Protein AF-A0A0G4J1B0-F1 (afdb_monomer)

Foldseek 3Di:
DDDDDDDDDPDPVVVVVVVVVVVVVVVVVVVLQDFDWDDDDDPPPCPVLVVLVLCVVFNPHDDPVRQVVLLVLLVLQLLVQLLQLLVLLVDPVLLVVLVDDPPDPDPLLNVLSVCSNPDDSPPQLLVSLVSLLSVVPDVSSVSSVVVCVVDDHQQCNVVCSVVVVQSSDPPHGDDSVSSSSDDDPDDDDDDGDGHDDDPDPDDPVNCCVPPVVDPTPRDSPPDD

Radius of gyration: 26.77 Å; Cα contacts (8 Å, |Δi|>4): 164; chains: 1; bounding box: 69×41×80 Å

Nearest PDB structures (foldseek):
  6eg8-assembly2_L  TM=6.761E-01  e=9.610E-08  Homo sapiens
  8htg-assembly3_C  TM=7.981E-01  e=1.170E-06  Mus musculus
  6au6-assembly1_A  TM=8.033E-01  e=2.691E-06  Homo sapiens
  8htg-assembly1_A  TM=7.942E-01  e=2.835E-06  Mus musculus
  8htg-assembly4_D  TM=7.210E-01  e=2.302E-06  Mus musculus

Mean predicted aligned error: 13.38 Å

Structure (mmCIF, N/CA/C/O backbone):
data_AF-A0A0G4J1B0-F1
#
_entry.id   AF-A0A0G4J1B0-F1
#
loop_
_atom_site.group_PDB
_atom_site.id
_atom_site.type_symbol
_atom_site.label_atom_id
_atom_site.label_alt_id
_atom_site.label_comp_id
_atom_site.label_asym_id
_atom_site.label_entity_id
_atom_site.label_seq_id
_atom_site.pdbx_PDB_ins_code
_atom_site.Cartn_x
_atom_site.Cartn_y
_atom_site.Cartn_z
_atom_site.occupancy
_atom_site.B_iso_or_equiv
_atom_site.auth_seq_id
_atom_site.auth_comp_id
_atom_site.auth_asym_id
_atom_site.auth_atom_id
_atom_site.pdbx_PDB_model_num
ATOM 1 N N . MET A 1 1 ? 30.481 29.146 -56.598 1.00 44.12 1 MET A N 1
ATOM 2 C CA . MET A 1 1 ? 30.498 28.811 -55.159 1.00 44.12 1 MET A CA 1
ATOM 3 C C . MET A 1 1 ? 31.402 27.604 -54.990 1.00 44.12 1 MET A C 1
ATOM 5 O O . MET A 1 1 ? 31.066 26.547 -55.503 1.00 44.12 1 MET A O 1
ATOM 9 N N . ALA A 1 2 ? 32.585 27.788 -54.408 1.00 44.19 2 ALA A N 1
ATOM 10 C CA . ALA A 1 2 ? 33.552 26.713 -54.209 1.00 44.19 2 ALA A CA 1
ATOM 11 C C . ALA A 1 2 ? 33.245 25.992 -52.887 1.00 44.19 2 ALA A C 1
ATOM 13 O O . ALA A 1 2 ? 33.243 26.625 -51.834 1.00 44.19 2 ALA A O 1
ATOM 14 N N . CYS A 1 3 ? 32.963 24.689 -52.942 1.00 48.50 3 CYS A N 1
ATOM 15 C CA . CYS A 1 3 ? 32.945 23.834 -51.758 1.00 48.50 3 CYS A CA 1
ATOM 16 C C . CYS A 1 3 ? 34.386 23.663 -51.261 1.00 48.50 3 CYS A C 1
ATOM 18 O O . CYS A 1 3 ? 35.236 23.163 -51.996 1.00 48.50 3 CYS A O 1
ATOM 20 N N . CYS A 1 4 ? 34.662 24.092 -50.029 1.00 45.75 4 CYS A N 1
ATOM 21 C CA . CYS A 1 4 ? 35.951 23.884 -49.376 1.00 45.75 4 CYS A CA 1
ATOM 22 C C . CYS A 1 4 ? 36.264 22.375 -49.290 1.00 45.75 4 CYS A C 1
ATOM 24 O O . CYS A 1 4 ? 35.440 21.633 -48.749 1.00 45.75 4 CYS A O 1
ATOM 26 N N . PRO A 1 5 ? 37.425 21.897 -49.777 1.00 57.78 5 PRO A N 1
ATOM 27 C CA . PRO A 1 5 ? 37.831 20.513 -49.576 1.00 57.78 5 PRO A CA 1
ATOM 28 C C . PRO A 1 5 ? 38.163 20.311 -48.092 1.00 57.78 5 PRO A C 1
ATOM 30 O O . PRO A 1 5 ? 39.084 20.929 -47.558 1.00 57.78 5 PRO A O 1
ATOM 33 N N . GLY A 1 6 ? 37.371 19.484 -47.408 1.00 55.34 6 GLY A N 1
ATOM 34 C CA . GLY A 1 6 ? 37.621 19.112 -46.018 1.00 55.34 6 GLY A CA 1
ATOM 35 C C . GLY A 1 6 ? 38.982 18.429 -45.872 1.00 55.34 6 GLY A C 1
ATOM 36 O O . GLY A 1 6 ? 39.344 17.578 -46.684 1.00 55.34 6 GLY A O 1
ATOM 37 N N . ARG A 1 7 ? 39.741 18.815 -44.840 1.00 67.06 7 ARG A N 1
ATOM 38 C CA . ARG A 1 7 ? 40.998 18.163 -44.451 1.00 67.06 7 ARG A CA 1
ATOM 39 C C . ARG A 1 7 ? 40.714 16.678 -44.187 1.00 67.06 7 ARG A C 1
ATOM 41 O O . ARG A 1 7 ? 39.835 16.361 -43.389 1.00 67.06 7 ARG A O 1
ATOM 48 N N . LEU A 1 8 ? 41.428 15.783 -44.873 1.00 60.25 8 LEU A N 1
ATOM 49 C CA . LEU A 1 8 ? 41.370 14.348 -44.586 1.00 60.25 8 LEU A CA 1
ATOM 50 C C . LEU A 1 8 ? 41.936 14.114 -43.171 1.00 60.25 8 LEU A C 1
ATOM 52 O O . LEU A 1 8 ? 42.968 14.717 -42.866 1.00 60.25 8 LEU A O 1
ATOM 56 N N . PRO A 1 9 ? 41.285 13.297 -42.321 1.00 58.97 9 PRO A N 1
ATOM 57 C CA . PRO A 1 9 ? 41.759 13.043 -40.963 1.00 58.97 9 PRO A CA 1
ATOM 58 C C . PRO A 1 9 ? 43.179 12.473 -41.021 1.00 58.97 9 PRO A C 1
ATOM 60 O O . PRO A 1 9 ? 43.410 11.480 -41.713 1.00 58.97 9 PRO A O 1
ATOM 63 N N . GLN A 1 10 ? 44.132 13.138 -40.368 1.00 64.19 10 GLN A N 1
ATOM 64 C CA . GLN A 1 10 ? 45.552 12.755 -40.407 1.00 64.19 10 GLN A CA 1
ATOM 65 C C . GLN A 1 10 ? 45.911 11.781 -39.278 1.00 64.19 10 GLN A C 1
ATOM 67 O O . GLN A 1 10 ? 46.867 11.022 -39.419 1.00 64.19 10 GLN A O 1
ATOM 72 N N . ASP A 1 11 ? 45.101 11.745 -38.217 1.00 71.88 11 ASP A N 1
ATOM 73 C CA . ASP A 1 11 ? 45.359 10.952 -37.021 1.00 71.88 11 ASP A CA 1
ATOM 74 C C . ASP A 1 11 ? 44.384 9.768 -36.914 1.00 71.88 11 ASP A C 1
ATOM 76 O O . ASP A 1 11 ? 43.165 9.919 -37.038 1.00 71.88 11 ASP A O 1
ATOM 80 N N . GLU A 1 12 ? 44.898 8.569 -36.613 1.00 71.00 12 GLU A N 1
ATOM 81 C CA . GLU A 1 12 ? 44.078 7.357 -36.412 1.00 71.00 12 G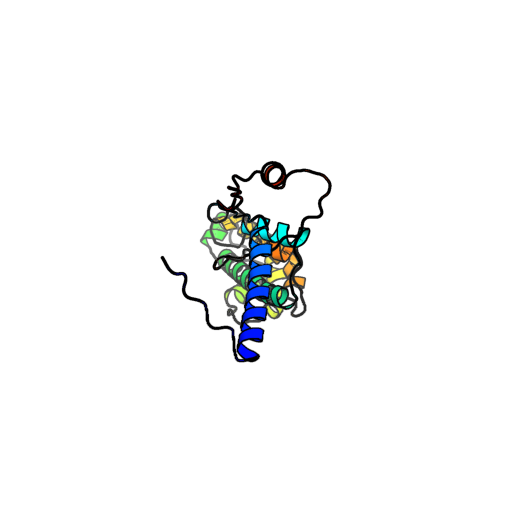LU A CA 1
ATOM 82 C C . GLU A 1 12 ? 42.996 7.547 -35.333 1.00 71.00 12 GLU A C 1
ATOM 84 O O . GLU A 1 12 ? 41.921 6.946 -35.399 1.00 71.00 12 GLU A O 1
ATOM 89 N N . GLN A 1 13 ? 43.245 8.431 -34.364 1.00 73.25 13 GLN A N 1
ATOM 90 C CA . GLN A 1 13 ? 42.294 8.788 -33.313 1.00 73.25 13 GLN A CA 1
ATOM 91 C C . GLN A 1 13 ? 41.069 9.539 -33.861 1.00 73.25 13 GLN A C 1
ATOM 93 O O . GLN A 1 13 ? 39.950 9.275 -33.417 1.00 73.25 13 GLN A O 1
ATOM 98 N N . GLU A 1 14 ? 41.242 10.412 -34.859 1.00 70.19 14 GLU A N 1
ATOM 99 C CA . GLU A 1 14 ? 40.138 11.128 -35.513 1.00 70.19 14 GLU A CA 1
ATOM 100 C C . GLU A 1 14 ? 39.288 10.177 -36.361 1.00 70.19 14 GLU A C 1
ATOM 102 O O . GLU A 1 14 ? 38.056 10.251 -36.351 1.00 70.19 14 GLU A O 1
ATOM 107 N N . VAL A 1 15 ? 39.933 9.226 -37.044 1.00 78.31 15 VAL A N 1
ATOM 108 C CA . VAL A 1 15 ? 39.244 8.175 -37.807 1.00 78.31 15 VAL A CA 1
ATOM 109 C C . VAL A 1 15 ? 38.444 7.268 -36.868 1.00 78.31 15 VAL A C 1
ATOM 111 O O . VAL A 1 15 ? 37.277 6.963 -37.140 1.00 78.31 15 VAL A O 1
ATOM 114 N N . HIS A 1 16 ? 39.027 6.874 -35.733 1.00 79.00 16 HIS A N 1
ATOM 115 C CA . HIS A 1 16 ? 38.351 6.048 -34.735 1.00 79.00 16 HIS A CA 1
ATOM 116 C C . HIS A 1 16 ? 37.170 6.787 -34.079 1.00 79.00 16 HIS A C 1
ATOM 118 O O . HIS A 1 16 ? 36.088 6.209 -33.941 1.00 79.00 16 HIS A O 1
ATOM 124 N N . ALA A 1 17 ? 37.333 8.072 -33.745 1.00 82.25 17 ALA A N 1
ATOM 125 C CA . ALA A 1 17 ? 36.264 8.922 -33.219 1.00 82.25 17 ALA A CA 1
ATOM 126 C C . ALA A 1 17 ? 35.134 9.138 -34.242 1.00 82.25 17 ALA A C 1
ATOM 128 O O . ALA A 1 17 ? 33.959 8.996 -33.914 1.00 82.25 17 ALA A O 1
ATOM 129 N N . SER A 1 18 ? 35.461 9.406 -35.507 1.00 81.75 18 SER A N 1
ATOM 130 C CA . SER A 1 18 ? 34.460 9.557 -36.571 1.00 81.75 18 SER A CA 1
ATOM 131 C C . SER A 1 18 ? 33.683 8.258 -36.813 1.00 81.75 18 SER A C 1
ATOM 133 O O . SER A 1 18 ? 32.461 8.263 -36.975 1.00 81.75 18 SER A O 1
ATOM 135 N N . THR A 1 19 ? 34.368 7.113 -36.770 1.00 83.88 19 THR A N 1
ATOM 136 C CA . THR A 1 19 ? 33.741 5.798 -36.952 1.00 83.88 19 THR A CA 1
ATOM 137 C C . THR A 1 19 ? 32.812 5.446 -35.791 1.00 83.88 19 THR A C 1
ATOM 139 O O . THR A 1 19 ? 31.715 4.930 -36.020 1.00 83.88 19 THR A O 1
ATOM 142 N N . SER A 1 20 ? 33.205 5.733 -34.547 1.00 82.38 20 SER A N 1
ATOM 143 C CA . SER A 1 20 ? 32.356 5.493 -33.375 1.00 82.38 20 SER A CA 1
ATOM 144 C C . SER A 1 20 ? 31.135 6.418 -33.355 1.00 82.38 20 SER A C 1
ATOM 146 O O . SER A 1 20 ? 30.024 5.937 -33.127 1.00 82.38 20 SER A O 1
ATOM 148 N N . ILE A 1 21 ? 31.297 7.697 -33.713 1.00 83.56 21 ILE A N 1
ATOM 149 C CA . ILE A 1 21 ? 30.185 8.647 -33.879 1.00 83.56 21 ILE A CA 1
ATOM 150 C C . ILE A 1 21 ? 29.223 8.168 -34.972 1.00 83.56 21 ILE A C 1
ATOM 152 O O . ILE A 1 21 ? 28.015 8.108 -34.744 1.00 83.56 21 ILE A O 1
ATOM 156 N N . ASN A 1 22 ? 29.732 7.753 -36.135 1.00 84.25 22 ASN A N 1
ATOM 157 C CA . ASN A 1 22 ? 28.891 7.240 -37.219 1.00 84.25 22 ASN A CA 1
ATOM 158 C C . ASN A 1 22 ? 28.116 5.981 -36.811 1.00 84.25 22 ASN A C 1
ATOM 160 O O . ASN A 1 22 ? 26.940 5.853 -37.150 1.00 84.25 22 ASN A O 1
ATOM 164 N N . ARG A 1 23 ? 28.725 5.072 -36.037 1.00 83.31 23 ARG A N 1
ATOM 165 C CA . ARG A 1 23 ? 28.015 3.904 -35.485 1.00 83.31 23 ARG A CA 1
ATOM 166 C C . ARG A 1 23 ? 26.868 4.320 -34.562 1.00 83.31 23 ARG A C 1
ATOM 168 O O . ARG A 1 23 ? 25.766 3.789 -34.703 1.00 83.31 23 ARG A O 1
ATOM 175 N N . ILE A 1 24 ? 27.098 5.288 -33.671 1.00 83.94 24 ILE A N 1
ATOM 176 C CA . ILE A 1 24 ? 26.056 5.832 -32.787 1.00 83.94 24 ILE A CA 1
ATOM 177 C C . ILE A 1 24 ? 24.931 6.458 -33.621 1.00 83.94 24 ILE A C 1
ATOM 179 O O . ILE A 1 24 ? 23.774 6.090 -33.439 1.00 83.94 24 ILE A O 1
ATOM 183 N N . LEU A 1 25 ? 25.245 7.310 -34.601 1.00 81.56 25 LEU A N 1
ATOM 184 C CA . LEU A 1 25 ? 24.247 7.950 -35.469 1.00 81.56 25 LEU A CA 1
ATOM 185 C C . LEU A 1 25 ? 23.397 6.944 -36.255 1.00 81.56 25 LEU A C 1
ATOM 187 O O . LEU A 1 25 ? 22.189 7.134 -36.394 1.00 81.56 25 LEU A O 1
ATOM 191 N N . VAL A 1 26 ? 24.000 5.862 -36.756 1.00 79.38 26 VAL A N 1
ATOM 192 C CA . VAL A 1 26 ? 23.261 4.783 -37.430 1.00 79.38 26 VAL A CA 1
ATOM 193 C C . VAL A 1 26 ? 22.301 4.100 -36.453 1.00 79.38 26 VAL A C 1
ATOM 195 O O . VAL A 1 26 ? 21.138 3.883 -36.795 1.00 79.38 26 VAL A O 1
ATOM 198 N N . SER A 1 27 ? 22.749 3.815 -35.226 1.00 74.62 27 SER A N 1
ATOM 199 C CA . SER A 1 27 ? 21.887 3.242 -34.186 1.00 74.62 27 SER A CA 1
ATOM 200 C C . SER A 1 27 ? 20.756 4.186 -33.753 1.00 74.62 27 SER A C 1
ATOM 202 O O . SER A 1 27 ? 19.627 3.738 -33.571 1.00 74.62 27 SER A O 1
ATOM 204 N N . GLU A 1 28 ? 21.014 5.492 -33.663 1.00 75.25 28 GLU A N 1
ATOM 205 C CA . GLU A 1 28 ? 20.014 6.514 -33.329 1.00 75.25 28 GLU A CA 1
ATOM 206 C C . GLU A 1 28 ? 18.975 6.661 -34.448 1.00 75.25 28 GLU A C 1
ATOM 208 O O . GLU A 1 28 ? 17.771 6.671 -34.190 1.00 75.25 28 GLU A O 1
ATOM 213 N N . ARG A 1 29 ? 19.408 6.652 -35.717 1.00 71.38 29 ARG A N 1
ATOM 214 C CA . ARG A 1 29 ? 18.495 6.610 -36.872 1.00 71.38 29 ARG A CA 1
ATOM 215 C C . ARG A 1 29 ? 17.626 5.356 -36.875 1.00 71.38 29 ARG A C 1
ATOM 217 O O . ARG A 1 29 ? 16.461 5.427 -37.255 1.00 71.38 29 ARG A O 1
ATOM 224 N N . ALA A 1 30 ? 18.158 4.210 -36.451 1.00 66.56 30 ALA A N 1
ATOM 225 C CA . ALA A 1 30 ? 17.364 2.993 -36.308 1.00 66.56 30 ALA A CA 1
ATOM 226 C C . ALA A 1 30 ? 16.309 3.121 -35.190 1.00 66.56 30 ALA A C 1
ATOM 228 O O . ALA A 1 30 ? 15.178 2.677 -35.384 1.00 66.56 30 ALA A O 1
ATOM 229 N N . LYS A 1 31 ? 16.633 3.784 -34.068 1.00 65.25 31 LYS A N 1
ATOM 230 C CA . LYS A 1 31 ? 15.670 4.093 -32.993 1.00 65.25 31 LYS A CA 1
ATOM 231 C C . LYS A 1 31 ? 14.575 5.064 -33.445 1.00 65.25 31 LYS A C 1
ATOM 233 O O . LYS A 1 31 ? 13.426 4.873 -33.065 1.00 65.25 31 LYS A O 1
ATOM 238 N N . ALA A 1 32 ? 14.893 6.044 -34.296 1.00 61.84 32 ALA A N 1
ATOM 239 C CA . ALA A 1 32 ? 13.912 6.994 -34.839 1.00 61.84 32 ALA A CA 1
ATOM 240 C C . ALA A 1 32 ? 12.802 6.319 -35.672 1.00 61.84 32 ALA A C 1
ATOM 242 O O . ALA A 1 32 ? 11.695 6.841 -35.779 1.00 61.84 32 ALA A O 1
ATOM 243 N N . ARG A 1 33 ? 13.065 5.125 -36.223 1.00 67.38 33 ARG A N 1
ATOM 244 C CA . ARG A 1 33 ? 12.075 4.335 -36.978 1.00 67.38 33 ARG A CA 1
ATOM 245 C C . ARG A 1 33 ? 11.099 3.570 -36.079 1.00 67.38 33 ARG A C 1
ATOM 247 O O . ARG A 1 33 ? 10.151 2.976 -36.593 1.00 67.38 33 ARG A O 1
ATOM 254 N N . ILE A 1 34 ? 11.328 3.545 -34.764 1.00 70.62 34 ILE A N 1
ATOM 255 C CA . ILE A 1 34 ? 10.454 2.870 -33.804 1.00 70.62 34 ILE A CA 1
ATOM 256 C C . ILE A 1 34 ? 9.241 3.773 -33.531 1.00 70.62 34 ILE A C 1
ATOM 258 O O . ILE A 1 34 ? 9.419 4.926 -33.137 1.00 70.62 34 ILE A O 1
ATOM 262 N N . PRO A 1 35 ? 8.000 3.280 -33.703 1.00 77.62 35 PRO A N 1
ATOM 263 C CA . PRO A 1 35 ? 6.811 4.063 -33.394 1.00 77.62 35 PRO A CA 1
ATOM 264 C C . PRO A 1 35 ?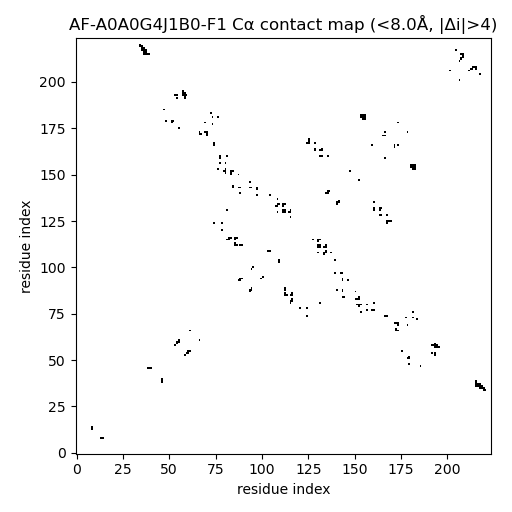 6.776 4.485 -31.920 1.00 77.62 35 PRO A C 1
ATOM 266 O O . PRO A 1 35 ? 6.812 3.640 -31.025 1.00 77.62 35 PRO A O 1
ATOM 269 N N . GLN A 1 36 ? 6.666 5.790 -31.668 1.00 76.00 36 GLN A N 1
ATOM 270 C CA . GLN A 1 36 ? 6.530 6.342 -30.321 1.00 76.00 36 GLN A CA 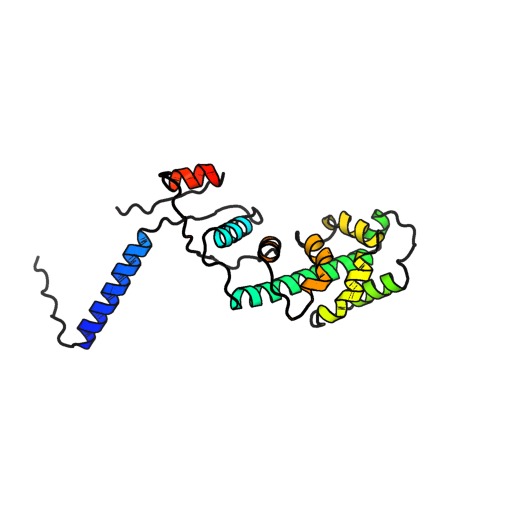1
ATOM 271 C C . GLN A 1 36 ? 5.050 6.484 -29.946 1.00 76.00 36 GLN A C 1
ATOM 273 O O . GLN A 1 36 ? 4.224 6.935 -30.742 1.00 76.00 36 GLN A O 1
ATOM 278 N N . CYS A 1 37 ? 4.705 6.074 -28.725 1.00 76.56 37 CYS A N 1
ATOM 279 C CA . CYS A 1 37 ? 3.360 6.192 -28.168 1.00 76.56 37 CYS A CA 1
ATOM 280 C C . CYS A 1 37 ? 3.405 7.085 -26.931 1.00 76.56 37 CYS A C 1
ATOM 282 O O . CYS A 1 37 ? 4.148 6.791 -25.996 1.00 76.56 37 CYS A O 1
ATOM 284 N N . LEU A 1 38 ? 2.581 8.132 -26.904 1.00 80.19 38 LEU A N 1
ATOM 285 C CA . LEU A 1 38 ? 2.412 8.983 -25.732 1.00 80.19 38 LEU A CA 1
ATOM 286 C C . LEU A 1 38 ? 1.015 8.766 -25.149 1.00 80.19 38 LEU A C 1
ATOM 288 O O . L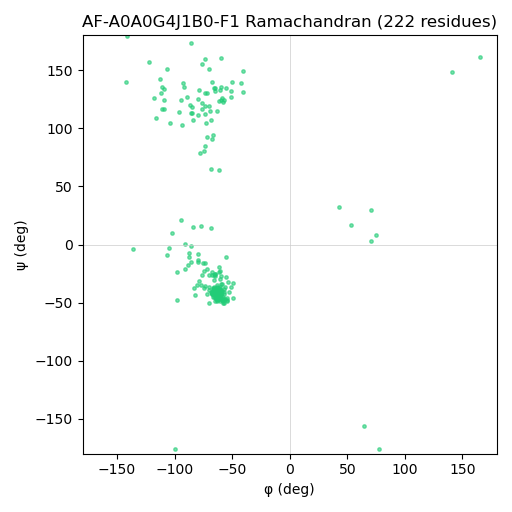EU A 1 38 ? 0.008 9.062 -25.793 1.00 80.19 38 LEU A O 1
ATOM 292 N N . LEU A 1 39 ? 0.946 8.260 -23.918 1.00 76.69 39 LEU A N 1
ATOM 293 C CA . LEU A 1 39 ? -0.313 8.186 -23.178 1.00 76.69 39 LEU A CA 1
ATOM 294 C C . LEU A 1 39 ? -0.560 9.519 -22.467 1.00 76.69 39 LEU A C 1
ATOM 296 O O . LEU A 1 39 ? 0.138 9.870 -21.515 1.00 76.69 39 LEU A O 1
ATOM 300 N N . LEU A 1 40 ? -1.596 10.229 -22.910 1.00 81.00 40 LEU A N 1
ATOM 301 C CA . LEU A 1 40 ? -2.079 11.470 -22.307 1.00 81.00 40 LEU A CA 1
ATOM 302 C C . LEU A 1 40 ? -3.392 11.235 -21.559 1.00 81.00 40 LEU A C 1
ATOM 304 O O . LEU A 1 40 ? -4.165 10.337 -21.883 1.00 81.00 40 LEU A O 1
ATOM 308 N N . GLY A 1 41 ? -3.636 12.032 -20.521 1.00 76.56 41 GLY A N 1
ATOM 309 C CA . GLY A 1 41 ? -4.847 11.939 -19.708 1.00 76.56 41 GLY A CA 1
ATOM 310 C C . GLY A 1 41 ? -4.716 12.700 -18.396 1.00 76.56 41 GLY A C 1
ATOM 311 O O . GLY A 1 41 ? -3.603 12.971 -17.940 1.00 76.56 41 GLY A O 1
ATOM 312 N N . THR A 1 42 ? -5.845 12.998 -17.762 1.00 75.38 42 THR A N 1
ATOM 313 C CA . THR A 1 42 ? -5.930 13.703 -16.474 1.00 75.38 42 THR A CA 1
ATOM 314 C C . THR A 1 42 ? -5.210 12.954 -15.346 1.00 75.38 42 THR A C 1
ATOM 316 O O . THR A 1 42 ? -4.911 11.760 -15.461 1.00 75.38 42 THR A O 1
ATOM 319 N N . GLY A 1 43 ? -4.873 13.643 -14.251 1.00 67.44 43 GLY A N 1
ATOM 320 C CA . GLY A 1 43 ? -4.356 12.978 -13.049 1.00 67.44 43 GLY A CA 1
ATOM 321 C C . GLY A 1 43 ? -5.275 11.820 -12.643 1.00 67.44 43 GLY A C 1
ATOM 322 O O . GLY A 1 43 ? -6.485 11.936 -12.781 1.00 67.44 43 GLY A O 1
ATOM 323 N N . GLU A 1 44 ? -4.701 10.689 -12.223 1.00 68.25 44 GLU A N 1
ATOM 324 C CA . GLU A 1 44 ? -5.448 9.498 -11.757 1.00 68.25 44 GLU A CA 1
ATOM 325 C C . GLU A 1 44 ? -6.219 8.703 -12.826 1.00 68.25 44 GLU A C 1
ATOM 327 O O . GLU A 1 44 ? -6.785 7.662 -12.519 1.00 68.25 44 GLU A O 1
ATOM 332 N N . SER A 1 45 ? -6.133 9.066 -14.110 1.00 76.62 45 SER A N 1
ATOM 333 C CA . SER A 1 45 ? -6.814 8.353 -15.209 1.00 76.62 45 SER A CA 1
ATOM 334 C C . SER A 1 45 ? -6.292 6.929 -15.520 1.00 76.62 45 SER A C 1
ATOM 336 O O . SER A 1 45 ? -6.522 6.416 -16.612 1.00 76.62 45 SER A O 1
ATOM 338 N N . GLY A 1 46 ? -5.491 6.314 -14.644 1.00 74.88 46 GLY A N 1
ATOM 339 C CA . GLY A 1 46 ? -4.974 4.950 -14.827 1.00 74.88 46 GLY A CA 1
ATOM 340 C C . GLY A 1 46 ? -3.836 4.774 -15.847 1.00 74.88 46 GLY A C 1
ATOM 341 O O . GLY A 1 46 ? -3.435 3.645 -16.115 1.00 74.88 46 GLY A O 1
ATOM 342 N N . LYS A 1 47 ? -3.253 5.850 -16.400 1.00 82.38 47 LYS A N 1
ATOM 343 C CA . LYS A 1 47 ? -2.144 5.759 -17.385 1.00 82.38 47 LYS A CA 1
ATOM 344 C C . LYS A 1 47 ? -0.968 4.930 -16.886 1.00 82.38 47 LYS A C 1
ATOM 346 O O . LYS A 1 47 ? -0.483 4.057 -17.598 1.00 82.38 47 LYS A O 1
ATOM 351 N N . SER A 1 48 ? -0.528 5.186 -15.655 1.00 77.75 48 SER A N 1
ATOM 352 C CA . SER A 1 48 ? 0.579 4.451 -15.044 1.00 77.75 48 SER A CA 1
ATOM 353 C C . SER A 1 48 ? 0.230 2.972 -14.886 1.00 77.75 48 SER A C 1
ATOM 355 O O . SER A 1 48 ? 1.088 2.124 -15.096 1.00 77.75 48 SER A O 1
ATOM 357 N N . THR A 1 49 ? -1.033 2.649 -14.598 1.00 78.88 49 THR A N 1
ATOM 358 C CA . THR A 1 49 ? -1.526 1.267 -14.546 1.00 78.88 49 THR A CA 1
ATOM 359 C C . THR A 1 49 ? -1.424 0.595 -15.911 1.00 78.88 49 THR A C 1
ATOM 361 O O . THR A 1 49 ? -0.858 -0.490 -16.005 1.00 78.88 49 THR A O 1
ATOM 364 N N . ILE A 1 50 ? -1.868 1.256 -16.983 1.00 80.88 50 ILE A N 1
ATOM 365 C CA . ILE A 1 50 ? -1.759 0.726 -18.353 1.00 80.88 50 ILE A CA 1
ATOM 366 C C . ILE A 1 50 ? -0.293 0.532 -18.756 1.00 80.88 50 ILE A C 1
ATOM 368 O O . ILE A 1 50 ? 0.059 -0.509 -19.307 1.00 80.88 50 ILE A O 1
ATOM 372 N N . PHE A 1 51 ? 0.582 1.488 -18.438 1.00 77.94 51 PHE A N 1
ATOM 373 C CA . PHE A 1 51 ? 2.018 1.361 -18.693 1.00 77.94 51 PHE A CA 1
ATOM 374 C C . PHE A 1 51 ? 2.640 0.174 -17.957 1.00 77.94 51 PHE A C 1
ATOM 376 O O . PHE A 1 51 ? 3.390 -0.592 -18.559 1.00 77.94 51 PHE A O 1
ATOM 383 N N . LYS A 1 52 ? 2.316 -0.010 -16.671 1.00 77.25 52 LYS A N 1
ATOM 384 C CA . LYS A 1 52 ? 2.782 -1.165 -15.890 1.00 77.25 52 LYS A CA 1
ATOM 385 C C . LYS A 1 52 ? 2.311 -2.475 -16.528 1.00 77.25 52 LYS A C 1
ATOM 387 O O . LYS A 1 52 ? 3.129 -3.365 -16.730 1.00 77.25 52 LYS A O 1
ATOM 392 N N . GLN A 1 53 ? 1.038 -2.563 -16.924 1.00 78.31 53 GLN A N 1
ATOM 393 C CA . GLN A 1 53 ? 0.475 -3.725 -17.630 1.00 78.31 53 GLN A CA 1
ATOM 394 C C . GLN A 1 53 ? 1.215 -4.029 -18.936 1.00 78.31 53 GLN A C 1
ATOM 396 O O . GLN A 1 53 ? 1.683 -5.147 -19.142 1.00 78.31 53 GLN A O 1
ATOM 401 N N . MET A 1 54 ? 1.405 -3.017 -19.784 1.00 76.69 54 MET A N 1
ATOM 402 C CA . MET A 1 54 ? 2.156 -3.139 -21.037 1.00 76.69 54 MET A CA 1
ATOM 403 C C . MET A 1 54 ? 3.584 -3.633 -20.810 1.00 76.69 54 MET A C 1
ATOM 405 O O . MET A 1 54 ? 4.052 -4.515 -21.527 1.00 76.69 54 MET A O 1
ATOM 409 N N . ARG A 1 55 ? 4.263 -3.108 -19.785 1.00 76.38 55 ARG A N 1
ATOM 410 C CA . ARG A 1 55 ? 5.616 -3.531 -19.422 1.00 76.38 55 ARG A CA 1
ATOM 411 C C . ARG A 1 55 ? 5.689 -5.009 -19.062 1.00 76.38 55 ARG A C 1
ATOM 413 O O . ARG A 1 55 ? 6.668 -5.666 -19.399 1.00 76.38 55 ARG A O 1
ATOM 420 N N . MET A 1 56 ? 4.682 -5.523 -18.368 1.00 76.88 56 MET A N 1
ATOM 421 C CA . MET A 1 56 ? 4.664 -6.921 -17.939 1.00 76.88 56 MET A CA 1
ATOM 422 C C . MET A 1 56 ? 4.313 -7.866 -19.085 1.00 76.88 56 MET A C 1
ATOM 424 O O . MET A 1 56 ? 4.865 -8.957 -19.151 1.00 76.88 56 MET A O 1
ATOM 428 N N . LEU A 1 57 ? 3.443 -7.443 -20.005 1.00 76.69 57 LEU A N 1
ATOM 429 C CA . LEU A 1 57 ? 3.040 -8.262 -21.151 1.00 76.69 57 LEU A CA 1
ATOM 430 C C . LEU A 1 57 ? 4.059 -8.241 -22.302 1.00 76.69 57 LEU A C 1
ATOM 432 O O . LEU A 1 57 ? 4.215 -9.238 -23.005 1.00 76.69 57 LEU A O 1
ATOM 436 N N . HIS A 1 58 ? 4.726 -7.105 -22.522 1.00 73.38 58 HIS A N 1
ATOM 437 C CA . HIS A 1 58 ? 5.509 -6.849 -23.738 1.00 73.38 58 HIS A CA 1
ATOM 438 C C . HIS A 1 58 ? 6.883 -6.211 -23.485 1.00 73.38 58 HIS A C 1
ATOM 440 O O . HIS A 1 58 ? 7.646 -6.004 -24.427 1.00 73.38 58 HIS A O 1
ATOM 446 N N . GLY A 1 59 ? 7.216 -5.870 -22.241 1.00 71.62 59 GLY A N 1
ATOM 447 C CA . GLY A 1 59 ? 8.511 -5.300 -21.867 1.00 71.62 59 GLY A CA 1
ATOM 448 C C . GLY A 1 59 ? 9.468 -6.333 -21.267 1.00 71.62 59 GLY A C 1
ATOM 449 O O . GLY A 1 59 ? 9.164 -7.517 -21.160 1.00 71.62 59 GLY A O 1
ATOM 450 N N . ALA A 1 60 ? 10.636 -5.867 -20.822 1.00 71.31 60 ALA A N 1
ATOM 451 C CA . ALA A 1 60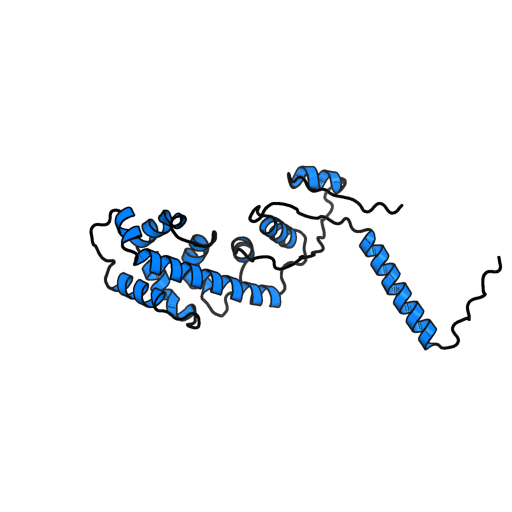 ? 11.665 -6.696 -20.182 1.00 71.31 60 ALA A CA 1
ATOM 452 C C . ALA A 1 60 ? 11.358 -7.062 -18.708 1.00 71.31 60 ALA A C 1
ATOM 454 O O . ALA A 1 60 ? 12.260 -7.453 -17.972 1.00 71.31 60 ALA A O 1
ATOM 455 N N . GLY A 1 61 ? 10.110 -6.898 -18.246 1.00 75.88 61 GLY A N 1
ATOM 456 C CA . GLY A 1 61 ? 9.755 -7.055 -16.833 1.00 75.88 61 GLY A CA 1
ATOM 457 C C . GLY A 1 61 ? 10.423 -6.013 -15.921 1.00 75.88 61 GLY A C 1
ATOM 458 O O . GLY A 1 61 ? 10.765 -4.906 -16.358 1.00 75.88 61 GLY A O 1
ATOM 459 N N . TYR A 1 62 ? 10.573 -6.348 -14.639 1.00 80.81 62 TYR A N 1
ATOM 460 C CA . TYR A 1 62 ? 11.228 -5.513 -13.624 1.00 80.81 62 TYR A CA 1
ATOM 461 C C . TYR A 1 62 ? 12.548 -6.148 -13.191 1.00 80.81 62 TYR A C 1
ATOM 463 O O . TYR A 1 62 ? 12.600 -7.352 -12.952 1.00 80.81 62 TYR A O 1
ATOM 471 N N . SER A 1 63 ? 13.604 -5.338 -13.085 1.00 86.06 63 SER A N 1
ATOM 472 C CA . SER A 1 63 ? 14.873 -5.800 -12.523 1.00 86.06 63 SER A CA 1
ATOM 473 C C . SER A 1 63 ? 14.775 -5.968 -11.005 1.00 86.06 63 SER A C 1
ATOM 475 O O . SER A 1 63 ? 13.934 -5.348 -10.353 1.00 86.06 63 SER A O 1
ATOM 477 N N . GLU A 1 64 ? 15.676 -6.755 -10.422 1.00 86.19 64 GLU A N 1
ATOM 478 C CA . GLU A 1 64 ? 15.744 -6.963 -8.970 1.00 86.19 64 GLU A CA 1
ATOM 479 C C . GLU A 1 64 ? 15.915 -5.645 -8.192 1.00 86.19 64 GLU A C 1
ATOM 481 O O . GLU A 1 64 ? 15.262 -5.426 -7.171 1.00 86.19 64 GLU A O 1
ATOM 486 N N . ALA A 1 65 ? 16.712 -4.713 -8.725 1.00 85.75 65 ALA A N 1
ATOM 487 C CA . ALA A 1 65 ? 16.868 -3.375 -8.158 1.00 85.75 65 ALA A CA 1
ATOM 488 C C . ALA A 1 65 ? 15.541 -2.590 -8.148 1.00 85.75 65 ALA A C 1
ATOM 490 O O . ALA A 1 65 ? 15.197 -1.965 -7.147 1.00 85.75 65 ALA A O 1
ATOM 491 N N . GLN A 1 66 ? 14.754 -2.672 -9.227 1.00 84.81 66 GLN A N 1
ATOM 492 C CA . GLN A 1 66 ? 13.446 -2.010 -9.312 1.00 84.81 66 GLN A CA 1
ATOM 493 C C . GLN A 1 66 ? 12.410 -2.651 -8.389 1.00 84.81 66 GLN A C 1
ATOM 495 O O . GLN A 1 66 ? 11.589 -1.945 -7.812 1.00 84.81 66 GLN A O 1
ATOM 500 N N . LEU A 1 67 ? 12.440 -3.976 -8.233 1.00 88.31 67 LEU A N 1
ATOM 501 C CA . LEU A 1 67 ? 11.585 -4.680 -7.275 1.00 88.31 67 LEU A CA 1
ATOM 502 C C . LEU A 1 67 ? 11.948 -4.310 -5.835 1.00 88.31 67 LEU A C 1
ATOM 504 O O . LEU A 1 67 ? 11.059 -4.115 -5.009 1.00 88.31 67 LEU A O 1
ATOM 508 N N . THR A 1 68 ? 13.240 -4.144 -5.554 1.00 88.81 68 THR A N 1
ATOM 509 C CA . THR A 1 68 ? 13.747 -3.695 -4.253 1.00 88.81 68 THR A CA 1
ATOM 510 C C . THR A 1 68 ? 13.283 -2.278 -3.926 1.00 88.81 68 THR A C 1
ATOM 512 O O . THR A 1 68 ? 12.794 -2.036 -2.823 1.00 88.81 68 THR A O 1
ATOM 515 N N . GLU A 1 69 ? 13.374 -1.351 -4.879 1.00 87.75 69 GLU A N 1
ATOM 516 C CA . GLU A 1 69 ? 12.869 0.018 -4.725 1.00 87.75 69 GLU A CA 1
ATOM 517 C C . GLU A 1 69 ? 11.341 0.041 -4.567 1.00 87.75 69 GLU A C 1
ATOM 519 O O . GLU A 1 69 ? 10.803 0.681 -3.661 1.00 87.75 69 GLU A O 1
ATOM 524 N N . ALA A 1 70 ? 10.628 -0.723 -5.401 1.00 88.06 70 ALA A N 1
ATOM 525 C CA . ALA A 1 70 ? 9.181 -0.849 -5.314 1.00 88.06 70 ALA A CA 1
ATOM 526 C C . ALA A 1 70 ? 8.745 -1.395 -3.954 1.00 88.06 70 ALA A C 1
ATOM 528 O O . ALA A 1 70 ? 7.826 -0.850 -3.354 1.00 88.06 70 ALA A O 1
ATOM 529 N N . ARG A 1 71 ? 9.434 -2.406 -3.420 1.00 90.50 71 ARG A N 1
ATOM 530 C CA . ARG A 1 71 ? 9.180 -2.953 -2.083 1.00 90.50 71 ARG A CA 1
ATOM 531 C C . ARG A 1 71 ? 9.232 -1.871 -1.008 1.00 90.50 71 ARG A C 1
ATOM 533 O O . ARG A 1 71 ? 8.326 -1.808 -0.181 1.00 90.50 71 ARG A O 1
ATOM 540 N N . VAL A 1 72 ? 10.249 -1.008 -1.029 1.00 89.62 72 VAL A N 1
ATOM 541 C CA . VAL A 1 72 ? 10.373 0.100 -0.066 1.00 89.62 72 VAL A CA 1
ATOM 542 C C . VAL A 1 72 ? 9.179 1.050 -0.186 1.00 89.62 72 VAL A C 1
ATOM 544 O O . VAL A 1 72 ? 8.544 1.368 0.820 1.00 89.62 72 VAL A O 1
ATOM 547 N N . MET A 1 73 ? 8.812 1.436 -1.411 1.00 88.81 73 MET A N 1
ATOM 548 C CA . MET A 1 73 ? 7.660 2.314 -1.651 1.00 88.81 73 MET A CA 1
ATOM 549 C C . MET A 1 73 ? 6.332 1.693 -1.206 1.00 88.81 73 MET A C 1
ATOM 551 O O . MET A 1 73 ? 5.505 2.377 -0.605 1.00 88.81 73 MET A O 1
ATOM 555 N N . ILE A 1 74 ? 6.119 0.404 -1.487 1.00 91.69 74 ILE A N 1
ATOM 556 C CA . ILE A 1 74 ? 4.894 -0.311 -1.115 1.00 91.69 74 ILE A CA 1
ATOM 557 C C . ILE A 1 74 ? 4.765 -0.358 0.403 1.00 91.69 74 ILE A C 1
ATOM 559 O O . ILE A 1 74 ? 3.728 0.014 0.940 1.00 91.69 74 ILE A O 1
ATOM 563 N N . ARG A 1 75 ? 5.830 -0.742 1.109 1.00 91.38 75 ARG A N 1
ATOM 564 C CA . ARG A 1 75 ? 5.818 -0.831 2.574 1.00 91.38 75 ARG A CA 1
ATOM 565 C C . ARG A 1 75 ? 5.592 0.525 3.236 1.00 91.38 75 ARG A C 1
ATOM 567 O O . ARG A 1 75 ? 4.856 0.602 4.215 1.00 91.38 75 ARG A O 1
ATOM 574 N N . ALA A 1 76 ? 6.160 1.594 2.680 1.00 90.00 76 ALA A N 1
ATOM 575 C CA . ALA A 1 76 ? 5.889 2.954 3.140 1.00 90.00 76 ALA A CA 1
ATOM 576 C C . ALA A 1 76 ? 4.414 3.353 2.933 1.00 90.00 76 ALA A C 1
ATOM 578 O O . ALA A 1 76 ? 3.812 3.959 3.817 1.00 90.00 76 ALA A O 1
ATOM 579 N N . ALA A 1 77 ? 3.810 2.979 1.798 1.00 90.50 77 ALA A N 1
ATOM 580 C CA . ALA A 1 77 ? 2.388 3.216 1.545 1.00 90.50 77 ALA A CA 1
ATOM 581 C C . ALA A 1 77 ? 1.495 2.444 2.530 1.00 90.50 77 ALA A C 1
ATOM 583 O O . ALA A 1 77 ? 0.596 3.036 3.120 1.00 90.50 77 ALA A O 1
ATOM 584 N N . ILE A 1 78 ? 1.801 1.164 2.771 1.00 92.69 78 ILE A N 1
ATOM 585 C CA . ILE A 1 78 ? 1.092 0.325 3.748 1.00 92.69 78 ILE A CA 1
ATOM 586 C C . ILE A 1 78 ? 1.147 0.952 5.137 1.00 92.69 78 ILE A C 1
ATOM 588 O O . ILE A 1 78 ? 0.111 1.097 5.776 1.00 92.69 78 ILE A O 1
ATOM 592 N N . ARG A 1 79 ? 2.336 1.369 5.594 1.00 92.31 79 ARG A N 1
ATOM 593 C CA . ARG A 1 79 ? 2.502 2.020 6.900 1.00 92.31 79 ARG A CA 1
ATOM 594 C C . ARG A 1 79 ? 1.608 3.248 7.029 1.00 92.31 79 ARG A C 1
ATOM 596 O O . ARG A 1 79 ? 0.915 3.399 8.030 1.00 92.31 79 ARG A O 1
ATOM 603 N N . LYS A 1 80 ? 1.603 4.101 6.004 1.00 91.75 80 LYS A N 1
ATOM 604 C CA . LYS A 1 80 ? 0.775 5.306 5.984 1.00 91.75 80 LYS A CA 1
ATOM 605 C C . LYS A 1 80 ? -0.717 4.972 6.061 1.00 91.75 80 LYS A C 1
ATOM 607 O O . LYS A 1 80 ? -1.436 5.614 6.821 1.00 91.75 80 LYS A O 1
ATOM 612 N N . ASP A 1 81 ? -1.173 3.981 5.296 1.00 93.56 81 ASP A N 1
ATOM 613 C CA . ASP A 1 81 ? -2.577 3.556 5.286 1.00 93.56 81 ASP A CA 1
ATOM 614 C C . ASP A 1 81 ? -2.999 2.962 6.635 1.00 93.56 81 ASP A C 1
ATOM 616 O O . ASP A 1 81 ? -4.063 3.285 7.156 1.00 93.56 81 ASP A O 1
ATOM 620 N N . VAL A 1 82 ? -2.142 2.129 7.224 1.00 94.62 82 VAL A N 1
ATOM 621 C CA . VAL A 1 82 ? -2.341 1.515 8.540 1.00 94.62 82 VAL A CA 1
ATOM 622 C C . VAL A 1 82 ? -2.427 2.577 9.639 1.00 94.62 82 VAL A C 1
ATOM 624 O O . VAL A 1 82 ? -3.357 2.542 10.442 1.00 94.62 82 VAL A O 1
ATOM 627 N N . ALA A 1 83 ? -1.511 3.550 9.655 1.00 93.88 83 ALA A N 1
ATOM 628 C CA . ALA A 1 83 ? -1.527 4.642 10.628 1.00 93.88 83 ALA A CA 1
ATOM 629 C C . ALA A 1 83 ? -2.774 5.528 10.470 1.00 93.88 83 ALA A C 1
ATOM 631 O O . ALA A 1 83 ? -3.430 5.865 11.454 1.00 93.88 83 ALA A O 1
ATOM 632 N N . ALA A 1 84 ? -3.151 5.857 9.230 1.00 94.31 84 ALA A N 1
ATOM 633 C CA . ALA A 1 84 ? -4.360 6.627 8.949 1.00 94.31 84 ALA A CA 1
ATOM 634 C C . ALA A 1 84 ? -5.637 5.880 9.368 1.00 94.31 84 ALA A C 1
ATOM 636 O O . ALA A 1 84 ? -6.560 6.497 9.899 1.00 94.31 84 ALA A O 1
ATOM 637 N N . LEU A 1 85 ? -5.690 4.561 9.159 1.00 95.12 85 LEU A N 1
ATOM 638 C CA . LEU A 1 85 ? -6.802 3.727 9.609 1.00 95.12 85 LEU A CA 1
ATOM 639 C C . LEU A 1 85 ? -6.868 3.650 11.141 1.00 95.12 85 LEU A C 1
ATOM 641 O O . LEU A 1 85 ? -7.957 3.772 11.693 1.00 95.12 85 LEU A O 1
ATOM 645 N N . ALA A 1 86 ? -5.730 3.500 11.823 1.00 94.31 86 ALA A N 1
ATOM 646 C CA . ALA A 1 86 ? -5.672 3.490 13.284 1.00 94.31 86 ALA A CA 1
ATOM 647 C C . ALA A 1 86 ? -6.125 4.834 13.882 1.00 94.31 86 ALA A C 1
ATOM 649 O O . ALA A 1 86 ? -6.915 4.860 14.822 1.00 94.31 86 ALA A O 1
ATOM 650 N N . GLU A 1 87 ? -5.710 5.959 13.298 1.00 93.56 87 GLU A N 1
ATOM 651 C CA . GLU A 1 87 ? -6.172 7.283 13.730 1.00 93.56 87 GLU A CA 1
ATOM 652 C C . GLU A 1 87 ? -7.675 7.471 13.477 1.00 93.56 87 GLU A C 1
ATOM 654 O O . GLU A 1 87 ? -8.411 7.964 14.334 1.00 93.56 87 GLU A O 1
ATOM 659 N N . ALA A 1 88 ? -8.172 7.005 12.327 1.00 92.56 88 ALA A N 1
ATOM 660 C CA . ALA A 1 88 ? -9.600 7.013 12.036 1.00 92.56 88 ALA A CA 1
ATOM 661 C C . ALA A 1 88 ? -10.396 6.160 13.037 1.00 92.56 88 ALA A C 1
ATOM 663 O O . ALA A 1 88 ? -11.460 6.580 13.490 1.00 92.56 88 ALA A O 1
ATOM 664 N N . ALA A 1 89 ? -9.849 5.010 13.434 1.00 91.69 89 ALA A N 1
ATOM 665 C CA . ALA A 1 89 ? -10.429 4.115 14.426 1.00 91.69 89 ALA A CA 1
ATOM 666 C C . ALA A 1 89 ? -10.494 4.737 15.834 1.00 91.69 89 ALA A C 1
ATOM 668 O O . ALA A 1 89 ? -11.371 4.362 16.609 1.00 91.69 89 ALA A O 1
ATOM 669 N N . ARG A 1 90 ? -9.629 5.712 16.154 1.00 90.44 90 ARG A N 1
ATOM 670 C CA . ARG A 1 90 ? -9.653 6.494 17.410 1.00 90.44 90 ARG A CA 1
ATOM 671 C C . ARG A 1 90 ? -10.539 7.738 17.334 1.00 90.44 90 ARG A C 1
ATOM 673 O O . ARG A 1 90 ? -10.900 8.317 18.362 1.00 90.44 90 ARG A O 1
ATOM 680 N N . SER A 1 91 ? -10.880 8.183 16.128 1.00 90.19 91 SER A N 1
ATOM 681 C CA . SER A 1 91 ? -11.616 9.423 15.920 1.00 90.19 91 SER A CA 1
ATOM 682 C C . SER A 1 91 ? -13.082 9.276 16.323 1.00 90.19 91 SER A C 1
ATOM 684 O O . SER A 1 91 ? -13.867 8.626 15.631 1.00 90.19 91 SER A O 1
ATOM 686 N N . ARG A 1 92 ? -13.490 9.970 17.396 1.00 86.44 92 ARG A N 1
ATOM 687 C CA . ARG A 1 92 ? -14.891 9.993 17.859 1.00 86.44 92 ARG A CA 1
ATOM 688 C C . ARG A 1 92 ? -15.866 10.367 16.739 1.00 86.44 92 ARG A C 1
ATOM 690 O O . ARG A 1 92 ? -16.879 9.710 16.569 1.00 86.44 92 ARG A O 1
ATOM 697 N N . ARG A 1 93 ? -15.499 11.344 15.900 1.00 88.31 93 ARG A N 1
ATOM 698 C CA . ARG A 1 93 ? -16.315 11.780 14.753 1.00 88.31 93 ARG A CA 1
ATOM 699 C C . ARG A 1 93 ? -16.652 10.635 13.794 1.00 88.31 93 ARG A C 1
ATOM 701 O O . ARG A 1 93 ? -17.721 10.649 13.198 1.00 88.31 93 ARG A O 1
ATOM 708 N N . ILE A 1 94 ? -15.721 9.705 13.585 1.00 88.19 94 ILE A N 1
ATOM 709 C CA . ILE A 1 94 ? -15.914 8.573 12.672 1.00 88.19 94 ILE A CA 1
ATOM 710 C C . ILE A 1 94 ? -16.689 7.466 13.385 1.00 88.19 94 ILE A C 1
ATOM 712 O O . ILE A 1 94 ? -17.642 6.943 12.817 1.00 88.19 94 ILE A O 1
ATOM 716 N N . LEU A 1 95 ? -16.344 7.170 14.640 1.00 87.12 95 LEU A N 1
ATOM 717 C CA . LEU A 1 95 ? -17.048 6.180 15.460 1.00 87.12 95 LEU A CA 1
ATOM 718 C C . LEU A 1 95 ? -18.542 6.496 15.619 1.00 87.12 95 LEU A C 1
ATOM 720 O O . LEU A 1 95 ? -19.370 5.599 15.464 1.00 87.12 95 LEU A O 1
ATOM 724 N N . ASP A 1 96 ? -18.889 7.771 15.818 1.00 86.69 96 ASP A N 1
ATOM 725 C CA . ASP A 1 96 ? -20.279 8.231 15.914 1.00 86.69 96 ASP A CA 1
ATOM 726 C C . ASP A 1 96 ? -21.071 7.922 14.627 1.00 86.69 96 ASP A C 1
ATOM 728 O O . ASP A 1 96 ? -22.255 7.596 14.683 1.00 86.69 96 ASP A O 1
ATOM 732 N N . GLN A 1 97 ? -20.425 7.965 13.452 1.00 85.06 97 GLN A N 1
ATOM 733 C CA . GLN A 1 97 ? -21.072 7.633 12.174 1.00 85.06 97 GLN A CA 1
ATOM 734 C C . GLN A 1 97 ? -21.264 6.132 11.958 1.00 85.06 97 GLN A C 1
ATOM 736 O O . GLN A 1 97 ? -22.170 5.732 11.230 1.00 85.06 97 GLN A O 1
ATOM 741 N N . VAL A 1 98 ? -20.432 5.296 12.582 1.00 84.19 98 VAL A N 1
ATOM 742 C CA . VAL A 1 98 ? -20.607 3.837 12.548 1.00 84.19 98 VAL A CA 1
ATOM 743 C C . VAL A 1 98 ? -21.788 3.407 13.436 1.00 84.19 98 VAL A C 1
ATOM 745 O O . VAL A 1 98 ? -22.299 2.297 13.282 1.00 84.19 98 VAL A O 1
ATOM 748 N N . GLY A 1 99 ? -22.260 4.283 14.333 1.00 76.44 99 GLY A N 1
ATOM 749 C CA . GLY A 1 99 ? -23.380 4.003 15.233 1.00 76.44 99 GLY A CA 1
ATOM 750 C C . GLY A 1 99 ? -23.026 2.983 16.315 1.00 76.44 99 GLY A C 1
ATOM 751 O O . GLY A 1 99 ? -23.880 2.202 16.731 1.00 76.44 99 GLY A O 1
ATOM 752 N N . VAL A 1 100 ? -21.754 2.933 16.725 1.00 68.75 100 VAL A N 1
ATOM 753 C CA . VAL A 1 100 ? -21.308 2.070 17.823 1.00 68.75 100 VAL A CA 1
ATOM 754 C C . VAL A 1 100 ? -21.345 2.880 19.110 1.00 68.75 100 VAL A C 1
ATOM 756 O O . VAL A 1 100 ? -20.459 3.692 19.370 1.00 68.75 100 VAL A O 1
ATOM 759 N N . ASP A 1 101 ? -22.376 2.645 19.921 1.00 58.50 101 ASP A N 1
ATOM 760 C CA . ASP A 1 101 ? -22.503 3.219 21.258 1.00 58.50 101 ASP A CA 1
ATOM 761 C C . ASP A 1 101 ? -21.422 2.632 22.175 1.00 58.50 101 ASP A C 1
ATOM 763 O O . ASP A 1 101 ? -21.597 1.590 22.798 1.00 58.50 101 ASP A O 1
ATOM 767 N N . ASN A 1 102 ? -20.269 3.297 22.232 1.00 50.69 102 ASN A N 1
ATOM 768 C CA . ASN A 1 102 ? -19.275 3.216 23.306 1.00 50.69 102 ASN A CA 1
ATOM 769 C C . ASN A 1 102 ? -18.746 1.819 23.712 1.00 50.69 102 ASN A C 1
ATOM 771 O O . ASN A 1 102 ? -18.113 1.687 24.761 1.00 50.69 102 ASN A O 1
ATOM 775 N N . ALA A 1 103 ? -18.919 0.784 22.889 1.00 54.66 103 ALA A N 1
ATOM 776 C CA . ALA A 1 103 ? -18.131 -0.437 22.991 1.00 54.66 103 ALA A CA 1
ATOM 777 C C . ALA A 1 103 ? -16.764 -0.160 22.365 1.00 54.66 103 ALA A C 1
ATOM 779 O O . ALA A 1 103 ? -16.502 -0.485 21.206 1.00 54.66 103 ALA A O 1
ATOM 780 N N . ALA A 1 104 ? -15.926 0.517 23.157 1.00 71.44 104 ALA A N 1
ATOM 781 C CA . ALA A 1 104 ? -14.490 0.579 22.959 1.00 71.44 104 ALA A CA 1
ATOM 782 C C . ALA A 1 104 ? -14.014 -0.815 22.552 1.00 71.44 104 ALA A C 1
ATOM 784 O O . ALA A 1 104 ? -14.428 -1.807 23.162 1.00 71.44 104 ALA A O 1
ATOM 785 N N . TYR A 1 105 ? -13.222 -0.872 21.484 1.00 84.69 105 TYR A N 1
ATOM 786 C CA . TYR A 1 105 ? -12.665 -2.108 20.959 1.00 84.69 105 TYR A CA 1
ATOM 787 C C . TYR A 1 105 ? -12.211 -3.035 22.098 1.00 84.69 105 TYR A C 1
ATOM 789 O O . TYR A 1 105 ? -11.780 -2.535 23.147 1.00 84.69 105 TYR A O 1
ATOM 797 N N . PRO A 1 106 ? -12.258 -4.369 21.918 1.00 89.88 106 PRO A N 1
ATOM 798 C CA . PRO A 1 106 ? -11.655 -5.294 22.873 1.00 89.88 106 PRO A CA 1
ATOM 799 C C . PRO A 1 106 ? -10.283 -4.776 23.330 1.00 89.88 106 PRO A C 1
ATOM 801 O O . PRO A 1 106 ? -9.539 -4.228 22.518 1.00 89.88 106 PRO A O 1
ATOM 804 N N . SER A 1 107 ? -9.943 -4.889 24.617 1.00 89.69 107 SER A N 1
ATOM 805 C CA . SER A 1 107 ? -8.773 -4.193 25.190 1.00 89.69 107 SER A CA 1
ATOM 806 C C . SER A 1 107 ? -7.462 -4.466 24.440 1.00 89.69 107 SER A C 1
ATOM 808 O O . SER A 1 107 ? -6.615 -3.583 24.323 1.00 89.69 107 SER A O 1
ATOM 810 N N . ASN A 1 108 ? -7.319 -5.665 23.878 1.00 92.31 108 ASN A N 1
ATOM 811 C CA . ASN A 1 108 ? -6.224 -6.058 22.995 1.00 92.31 108 ASN A CA 1
ATOM 812 C C . ASN A 1 108 ? -6.246 -5.328 21.637 1.00 92.31 108 ASN A C 1
ATOM 814 O O . ASN A 1 108 ? -5.199 -4.883 21.175 1.00 92.31 108 ASN A O 1
ATOM 818 N N . VAL A 1 109 ? -7.417 -5.171 21.014 1.00 93.56 109 VAL A N 1
ATOM 819 C CA . VAL A 1 109 ? -7.597 -4.416 19.761 1.00 93.56 109 VAL A CA 1
ATOM 820 C C . VAL A 1 109 ? -7.359 -2.923 19.996 1.00 93.56 109 VAL A C 1
ATOM 822 O O . VAL A 1 109 ? -6.647 -2.293 19.220 1.00 93.56 109 VAL A O 1
ATOM 825 N N . GLN A 1 110 ? -7.872 -2.363 21.097 1.00 92.25 110 GLN A N 1
ATOM 826 C CA . GLN A 1 110 ? -7.612 -0.973 21.482 1.00 92.25 110 GLN A CA 1
ATOM 827 C C . GLN A 1 110 ? -6.107 -0.725 21.667 1.00 92.25 110 GLN A C 1
ATOM 829 O O . GLN A 1 110 ? -5.563 0.213 21.090 1.00 92.25 110 GLN A O 1
ATOM 834 N N . ALA A 1 111 ? -5.413 -1.605 22.395 1.00 93.25 111 ALA A N 1
ATOM 835 C CA . ALA A 1 111 ? -3.967 -1.507 22.580 1.00 93.25 111 ALA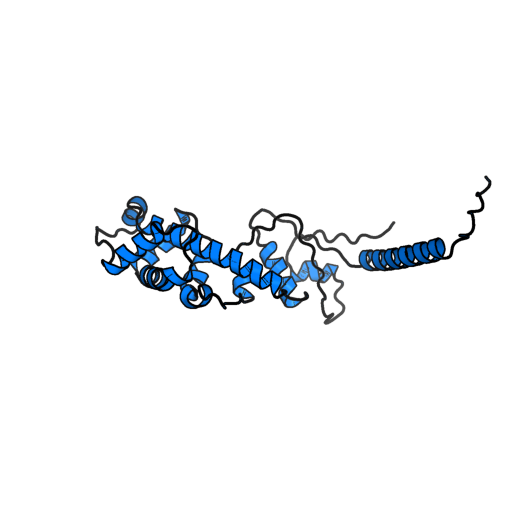 A CA 1
ATOM 836 C C . ALA A 1 111 ? -3.191 -1.618 21.254 1.00 93.25 111 ALA A C 1
ATOM 838 O O . ALA A 1 111 ? -2.202 -0.908 21.064 1.00 93.25 111 ALA A O 1
ATOM 839 N N . ALA A 1 112 ? -3.640 -2.469 20.326 1.00 94.62 112 ALA A N 1
ATOM 840 C CA . ALA A 1 112 ? -3.055 -2.580 18.992 1.00 94.62 112 ALA A CA 1
ATOM 841 C C . ALA A 1 112 ? -3.229 -1.286 18.182 1.00 94.62 112 ALA A C 1
ATOM 843 O O . ALA A 1 112 ? -2.251 -0.776 17.638 1.00 94.62 112 ALA A O 1
ATOM 844 N N . ILE A 1 113 ? -4.440 -0.718 18.166 1.00 93.50 113 ILE A N 1
ATOM 845 C CA . ILE A 1 113 ? -4.740 0.569 17.520 1.00 93.50 113 ILE A CA 1
ATOM 846 C C . ILE A 1 113 ? -3.860 1.681 18.100 1.00 93.50 113 ILE A C 1
ATOM 848 O O . ILE A 1 113 ? -3.249 2.440 17.348 1.00 93.50 113 ILE A O 1
ATOM 852 N N . ASP A 1 114 ? -3.754 1.763 19.428 1.00 92.81 114 ASP A N 1
ATOM 853 C CA . ASP A 1 114 ? -2.950 2.784 20.100 1.00 92.81 114 ASP A CA 1
ATOM 854 C C . ASP A 1 114 ? -1.453 2.613 19.812 1.00 92.81 114 ASP A C 1
ATOM 856 O O . ASP A 1 114 ? -0.762 3.603 19.571 1.00 92.81 114 ASP A O 1
ATOM 860 N N . THR A 1 115 ? -0.962 1.370 19.766 1.00 94.00 115 THR A N 1
ATOM 861 C CA . THR A 1 115 ? 0.431 1.052 19.410 1.00 94.00 115 THR A CA 1
ATOM 862 C C . THR A 1 115 ? 0.745 1.474 17.978 1.00 94.00 115 THR A C 1
ATOM 864 O O . THR A 1 115 ? 1.772 2.099 17.734 1.00 94.00 115 THR A O 1
ATOM 867 N N . ILE A 1 116 ? -0.147 1.174 17.031 1.00 94.00 116 ILE A N 1
ATOM 868 C CA . ILE A 1 116 ? 0.013 1.554 15.624 1.00 94.00 116 ILE A CA 1
ATOM 869 C C . ILE A 1 116 ? -0.025 3.077 15.470 1.00 94.00 116 ILE A C 1
ATOM 871 O O . ILE A 1 116 ? 0.853 3.649 14.829 1.00 94.00 116 ILE A O 1
ATOM 875 N N . ALA A 1 117 ? -1.011 3.744 16.072 1.00 91.25 117 ALA A N 1
ATOM 876 C CA . ALA A 1 117 ? -1.173 5.193 15.969 1.00 91.25 117 ALA A CA 1
ATOM 877 C C . ALA A 1 117 ? -0.021 5.969 16.634 1.00 91.25 117 ALA A C 1
ATOM 879 O O . ALA A 1 117 ? 0.320 7.060 16.188 1.00 91.25 117 ALA A O 1
ATOM 880 N N . ALA A 1 118 ? 0.586 5.414 17.688 1.00 91.12 118 ALA A N 1
ATOM 881 C CA . ALA A 1 118 ? 1.755 5.991 18.349 1.00 91.12 118 ALA A CA 1
ATOM 882 C C . ALA A 1 118 ? 3.095 5.560 17.725 1.00 91.12 118 ALA A C 1
ATOM 884 O O . ALA A 1 118 ? 4.141 6.068 18.134 1.00 91.12 118 ALA A O 1
ATOM 885 N N . SER A 1 119 ? 3.091 4.614 16.779 1.00 90.00 119 SER A N 1
ATOM 886 C CA . SER A 1 119 ? 4.325 4.128 16.164 1.00 90.00 119 SER A CA 1
ATOM 887 C C . SER A 1 119 ? 4.992 5.230 15.343 1.00 90.00 119 SER A C 1
ATOM 889 O O . SER A 1 119 ? 4.345 5.950 14.584 1.00 90.00 119 SER A O 1
ATOM 891 N N . ALA A 1 120 ? 6.305 5.371 15.512 1.00 83.38 120 ALA A N 1
ATOM 892 C CA . ALA A 1 120 ? 7.103 6.270 14.695 1.00 83.38 120 ALA A CA 1
ATOM 893 C C . ALA A 1 120 ? 7.344 5.668 13.297 1.00 83.38 120 ALA A C 1
ATOM 895 O O . ALA A 1 120 ? 7.317 4.448 13.107 1.00 83.38 120 ALA A O 1
ATOM 896 N N . ASP A 1 121 ? 7.593 6.530 12.307 1.00 79.38 121 ASP A N 1
ATOM 897 C CA . ASP A 1 121 ? 7.746 6.130 10.900 1.00 79.38 121 ASP A CA 1
ATOM 898 C C . ASP A 1 121 ? 8.918 5.155 10.654 1.00 79.38 121 ASP A C 1
ATOM 900 O O . ASP A 1 121 ? 8.923 4.417 9.662 1.00 79.38 121 ASP A O 1
ATOM 904 N N . ASP A 1 122 ? 9.903 5.136 11.553 1.00 81.62 122 ASP A N 1
ATOM 905 C CA . ASP A 1 122 ? 11.115 4.317 11.496 1.00 81.62 122 ASP A CA 1
ATOM 906 C C . ASP A 1 122 ? 10.946 2.901 12.070 1.00 81.62 122 ASP A C 1
ATOM 908 O O . ASP A 1 122 ? 11.763 2.025 11.775 1.00 81.62 122 ASP A O 1
ATOM 912 N N . VAL A 1 123 ? 9.873 2.631 12.823 1.00 86.69 123 VAL A N 1
ATOM 913 C CA . VAL A 1 123 ? 9.606 1.301 13.395 1.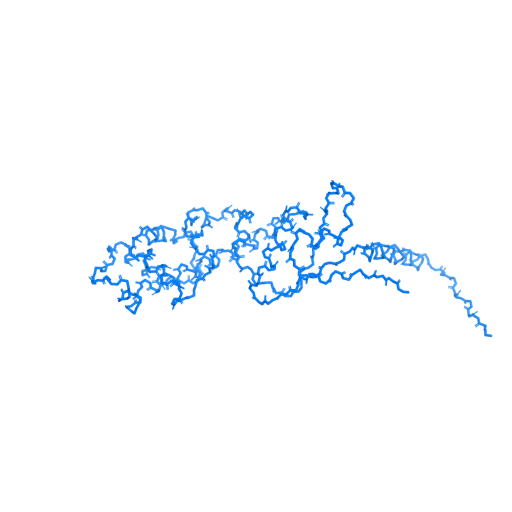00 86.69 123 VAL A CA 1
ATOM 914 C C . VAL A 1 123 ? 9.449 0.275 12.268 1.00 86.69 123 VAL A C 1
ATOM 916 O O . VAL A 1 123 ? 8.584 0.455 11.413 1.00 86.69 123 VAL A O 1
ATOM 919 N N . PRO A 1 124 ? 10.213 -0.829 12.210 1.00 89.12 124 PRO A N 1
ATOM 920 C CA . PRO A 1 124 ? 10.064 -1.831 11.153 1.00 89.12 124 PRO A CA 1
ATOM 921 C C . PRO A 1 124 ? 8.631 -2.374 11.068 1.00 89.12 124 PRO A C 1
ATOM 923 O O . PRO A 1 124 ? 8.021 -2.695 12.085 1.00 89.12 124 PRO A O 1
ATOM 926 N N . LEU A 1 125 ? 8.080 -2.476 9.853 1.00 89.88 125 LEU A N 1
ATOM 927 C CA . LEU A 1 125 ? 6.696 -2.931 9.641 1.00 89.88 125 LEU A CA 1
ATOM 928 C C . LEU A 1 125 ? 6.477 -4.358 10.175 1.00 89.88 125 LEU A C 1
ATOM 930 O O . LEU A 1 125 ? 5.388 -4.673 10.636 1.00 89.88 125 LEU A O 1
ATOM 934 N N . GLU A 1 126 ? 7.529 -5.180 10.174 1.00 91.88 126 GLU A N 1
ATOM 935 C CA . GLU A 1 126 ? 7.590 -6.516 10.774 1.00 91.88 126 GLU A CA 1
ATOM 936 C C . GLU A 1 126 ? 7.119 -6.536 12.231 1.00 91.88 126 GLU A C 1
ATOM 938 O O . GLU A 1 126 ? 6.497 -7.501 12.659 1.00 91.88 126 GLU A O 1
ATOM 943 N N . GLN A 1 127 ? 7.425 -5.485 12.996 1.00 91.62 127 GLN A N 1
ATOM 944 C CA . GLN A 1 127 ? 7.124 -5.418 14.427 1.00 91.62 127 GLN A CA 1
ATOM 945 C C . GLN A 1 127 ? 5.667 -5.046 14.711 1.00 91.62 127 GLN A C 1
ATOM 947 O O . GLN A 1 127 ? 5.230 -5.160 15.850 1.00 91.62 127 GLN A O 1
ATOM 952 N N . LEU A 1 128 ? 4.939 -4.579 13.693 1.00 93.31 128 LEU A N 1
ATOM 953 C CA . LEU A 1 128 ? 3.551 -4.139 13.809 1.00 93.31 128 LEU A CA 1
ATOM 954 C C . LEU A 1 128 ? 2.562 -5.158 13.231 1.00 93.31 128 LEU A C 1
ATOM 956 O O . LEU A 1 128 ? 1.360 -4.920 13.285 1.00 93.31 128 LEU A O 1
ATOM 960 N N . VAL A 1 129 ? 3.036 -6.267 12.650 1.00 94.69 129 VAL A N 1
ATOM 961 C CA . VAL A 1 129 ? 2.185 -7.228 11.923 1.00 94.69 129 VAL A CA 1
ATOM 962 C C . VAL A 1 129 ? 1.075 -7.768 12.809 1.00 94.69 129 VAL A C 1
ATOM 964 O O . VAL A 1 129 ? -0.087 -7.673 12.425 1.00 94.69 129 VAL A O 1
ATOM 967 N N . ASP A 1 130 ? 1.412 -8.246 14.005 1.00 94.94 130 ASP A N 1
ATOM 968 C CA . ASP A 1 130 ? 0.441 -8.842 14.925 1.00 94.94 130 ASP A CA 1
ATOM 969 C C . ASP A 1 130 ? -0.645 -7.832 15.326 1.00 94.94 130 ASP A C 1
ATOM 971 O O . ASP A 1 130 ? -1.831 -8.154 15.381 1.00 94.94 130 ASP A O 1
ATOM 975 N N . GLN A 1 131 ? -0.255 -6.576 15.563 1.00 95.75 131 GLN A N 1
ATOM 976 C CA . GLN A 1 131 ? -1.170 -5.489 15.901 1.00 95.75 131 GLN A CA 1
ATOM 977 C C . GLN A 1 131 ? -2.052 -5.124 14.706 1.00 95.75 131 GLN A C 1
ATOM 979 O O . GLN A 1 131 ? -3.244 -4.878 14.885 1.00 95.75 131 GLN A O 1
ATOM 984 N N . ILE A 1 132 ? -1.492 -5.093 13.493 1.00 95.88 132 ILE A N 1
ATOM 985 C CA . ILE A 1 132 ? -2.239 -4.777 12.271 1.00 95.88 132 ILE A CA 1
ATOM 986 C C . ILE A 1 132 ? -3.249 -5.880 11.973 1.00 95.88 132 ILE A C 1
ATOM 988 O O . ILE A 1 132 ? -4.401 -5.570 11.681 1.00 95.88 132 ILE A O 1
ATOM 992 N N . GLU A 1 133 ? -2.852 -7.147 12.073 1.00 96.19 133 GLU A N 1
ATOM 993 C CA . GLU A 1 133 ? -3.748 -8.288 11.874 1.00 96.19 133 GLU A CA 1
ATOM 994 C C . GLU A 1 133 ? -4.863 -8.299 12.920 1.00 96.19 133 GLU A C 1
ATOM 996 O O . GLU A 1 133 ? -6.034 -8.447 12.566 1.00 96.19 133 GLU A O 1
ATOM 1001 N N . LEU A 1 134 ? -4.527 -8.049 14.190 1.00 95.75 134 LEU A N 1
ATOM 1002 C CA . LEU A 1 134 ? -5.508 -7.964 15.267 1.00 95.75 134 LEU A CA 1
ATOM 1003 C C . LEU A 1 134 ? -6.495 -6.805 15.062 1.00 95.75 134 LEU A C 1
ATOM 1005 O O . LEU A 1 134 ? -7.701 -6.989 15.222 1.00 95.75 134 LEU A O 1
ATOM 1009 N N . MET A 1 135 ? -5.997 -5.627 14.680 1.00 95.31 135 MET A N 1
ATOM 1010 C CA . MET A 1 135 ? -6.820 -4.463 14.353 1.00 95.31 135 MET A CA 1
ATOM 1011 C C . MET A 1 135 ? -7.718 -4.744 13.139 1.00 95.31 135 MET A C 1
ATOM 1013 O O . MET A 1 135 ? -8.903 -4.430 13.158 1.00 95.31 135 MET A O 1
ATOM 1017 N N . TRP A 1 136 ? -7.182 -5.351 12.080 1.00 96.06 136 TRP A N 1
ATOM 1018 C CA . TRP A 1 136 ? -7.900 -5.583 10.824 1.00 96.06 136 TRP A CA 1
ATOM 1019 C C . TRP A 1 136 ? -8.932 -6.714 10.893 1.00 96.06 136 TRP A C 1
ATOM 1021 O O . TRP A 1 136 ? -9.882 -6.746 10.101 1.00 96.06 136 TRP A O 1
ATOM 1031 N N . ALA A 1 137 ? -8.768 -7.642 11.835 1.00 95.00 137 ALA A N 1
ATOM 1032 C CA . ALA A 1 137 ? -9.738 -8.695 12.110 1.00 95.00 137 ALA A CA 1
ATOM 1033 C C . ALA A 1 137 ? -11.015 -8.171 12.792 1.00 95.00 137 ALA A C 1
ATOM 1035 O O . ALA A 1 137 ? -12.053 -8.832 12.731 1.00 95.00 137 ALA A O 1
ATOM 1036 N N . ASP A 1 138 ? -10.963 -6.997 13.428 1.00 93.50 138 ASP A N 1
ATOM 1037 C CA . ASP A 1 138 ? -12.096 -6.449 14.165 1.00 93.50 138 ASP A CA 1
ATOM 1038 C C . ASP A 1 138 ? -13.205 -5.915 13.225 1.00 93.50 138 ASP A C 1
ATOM 1040 O O . ASP A 1 138 ? -12.943 -5.125 12.308 1.00 93.50 138 ASP A O 1
ATOM 1044 N N . PRO A 1 139 ? -14.479 -6.304 13.439 1.00 91.50 139 PRO A N 1
ATOM 1045 C CA . PRO A 1 139 ? -15.583 -5.894 12.574 1.00 91.50 139 PRO A CA 1
ATOM 1046 C C . PRO A 1 139 ? -15.897 -4.396 12.663 1.00 91.50 139 PRO A C 1
ATOM 1048 O O . PRO A 1 139 ? -16.419 -3.828 11.703 1.00 91.50 139 PRO A O 1
ATOM 1051 N N . THR A 1 140 ? -15.596 -3.738 13.782 1.00 90.69 140 THR A N 1
ATOM 1052 C CA . THR A 1 140 ? -15.780 -2.289 13.928 1.00 90.69 140 THR A CA 1
ATOM 1053 C C . THR A 1 140 ? -14.742 -1.547 13.100 1.00 90.69 140 THR A C 1
ATOM 1055 O O . THR A 1 140 ? -15.104 -0.629 12.366 1.00 90.69 140 THR A O 1
ATOM 1058 N N . VAL A 1 141 ? -13.483 -1.999 13.108 1.00 93.00 141 VAL A N 1
ATOM 1059 C CA . VAL A 1 141 ? -12.433 -1.447 12.234 1.00 93.00 141 VAL A CA 1
ATOM 1060 C C . VAL A 1 141 ? -12.790 -1.620 10.754 1.00 93.00 141 VAL A C 1
ATOM 1062 O O . VAL A 1 141 ? -12.587 -0.700 9.961 1.00 93.00 141 VAL A O 1
ATOM 1065 N N . ARG A 1 142 ? -13.389 -2.752 10.362 1.00 93.12 142 ARG A N 1
ATOM 1066 C CA . ARG A 1 142 ? -13.885 -2.949 8.986 1.00 93.12 142 ARG A CA 1
ATOM 1067 C C . ARG A 1 142 ? -14.960 -1.926 8.606 1.00 93.12 142 ARG A C 1
ATOM 1069 O O . ARG A 1 142 ? -14.881 -1.341 7.531 1.00 93.12 142 ARG A O 1
ATOM 1076 N N . LYS A 1 143 ? -15.905 -1.628 9.502 1.00 92.06 143 LYS A N 1
ATOM 1077 C CA . LYS A 1 143 ? -16.903 -0.568 9.269 1.00 92.06 143 LYS A CA 1
ATOM 1078 C C . LYS A 1 143 ? -16.272 0.825 9.199 1.00 92.06 143 LYS A C 1
ATOM 1080 O O . LYS A 1 143 ? -16.692 1.646 8.389 1.00 92.06 143 LYS A O 1
ATOM 1085 N N . VAL A 1 144 ? -15.250 1.096 10.014 1.00 92.75 144 VAL A N 1
ATOM 1086 C CA . VAL A 1 144 ? -14.464 2.338 9.926 1.00 92.75 144 VAL A CA 1
ATOM 1087 C C . VAL A 1 144 ? -13.807 2.446 8.546 1.00 92.75 144 VAL A C 1
ATOM 108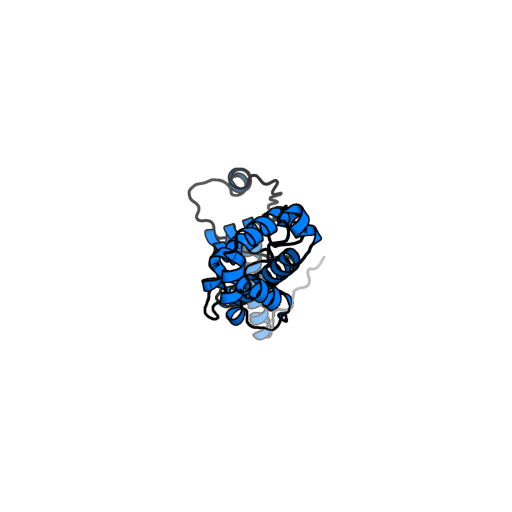9 O O . VAL A 1 144 ? -13.909 3.492 7.911 1.00 92.75 144 VAL A O 1
ATOM 1092 N N . TYR A 1 145 ? -13.233 1.353 8.031 1.00 94.00 145 TYR A N 1
ATOM 1093 C CA . TYR A 1 145 ? -12.671 1.287 6.678 1.00 94.00 145 TYR A CA 1
ATOM 1094 C C . TYR A 1 145 ? -13.695 1.590 5.570 1.00 94.00 145 TYR A C 1
ATOM 1096 O O . TYR A 1 145 ? -13.357 2.215 4.561 1.00 94.00 145 TYR A O 1
ATOM 1104 N N . ASP A 1 146 ? -14.963 1.223 5.736 1.00 92.62 146 ASP A N 1
ATOM 1105 C CA . ASP A 1 146 ? -16.007 1.586 4.768 1.00 92.62 146 ASP A CA 1
ATOM 1106 C C . ASP A 1 146 ? -16.240 3.106 4.702 1.00 92.62 146 ASP A C 1
ATOM 1108 O O . ASP A 1 146 ? -16.572 3.660 3.647 1.00 92.62 146 ASP A O 1
ATOM 1112 N N . LEU A 1 147 ? -15.933 3.814 5.791 1.00 91.62 147 LEU A N 1
ATOM 1113 C CA . LEU A 1 147 ? -15.921 5.272 5.868 1.00 91.62 147 LEU A CA 1
ATOM 1114 C C . LEU A 1 147 ? -14.609 5.905 5.372 1.00 91.62 147 LEU A C 1
ATOM 1116 O O . LEU A 1 147 ? -14.403 7.104 5.563 1.00 91.62 147 LEU A O 1
ATOM 1120 N N . ARG A 1 148 ? -13.747 5.162 4.658 1.00 92.31 148 ARG A N 1
ATOM 1121 C CA . ARG A 1 148 ? -12.490 5.668 4.056 1.00 92.31 148 ARG A CA 1
ATOM 1122 C C . ARG A 1 148 ? -12.640 6.868 3.127 1.00 92.31 148 ARG A C 1
ATOM 1124 O O . ARG A 1 148 ? -11.640 7.428 2.724 1.00 92.31 148 ARG A O 1
ATOM 1131 N N . HIS A 1 149 ? -13.853 7.250 2.740 1.00 90.00 149 HIS A N 1
ATOM 1132 C CA . HIS A 1 149 ? -14.102 8.481 1.990 1.00 90.00 149 HIS A CA 1
ATOM 1133 C C . HIS A 1 149 ? -14.005 9.743 2.874 1.00 90.00 149 HIS A C 1
ATOM 1135 O O . HIS A 1 149 ? -13.890 10.850 2.354 1.00 90.00 149 HIS A O 1
ATOM 1141 N N . LEU A 1 150 ? -14.050 9.593 4.203 1.00 90.25 150 LEU A N 1
ATOM 1142 C CA . LEU A 1 150 ? -13.936 10.680 5.185 1.00 90.25 150 LEU A CA 1
ATOM 1143 C C . LEU A 1 150 ? -12.492 11.000 5.583 1.00 90.25 150 LEU A C 1
ATOM 1145 O O . LEU A 1 150 ? -12.259 11.989 6.281 1.00 90.25 150 LEU A O 1
ATOM 1149 N N . TYR A 1 151 ? -11.550 10.146 5.196 1.00 91.06 151 TYR A N 1
ATOM 1150 C CA . TYR A 1 151 ? -10.117 10.275 5.434 1.00 91.06 151 TYR A CA 1
ATOM 1151 C C . TYR A 1 151 ? -9.359 9.797 4.187 1.00 91.06 151 TYR A C 1
ATOM 1153 O O . TYR A 1 151 ? -9.975 9.486 3.176 1.00 91.06 151 TYR A O 1
ATOM 1161 N N . GLN A 1 152 ? -8.027 9.833 4.180 1.00 87.06 152 GLN A N 1
ATOM 1162 C CA . GLN A 1 152 ? -7.255 9.467 2.987 1.00 87.06 152 GLN A CA 1
ATOM 1163 C C . GLN A 1 152 ? -6.539 8.137 3.190 1.00 87.06 152 GLN A C 1
ATOM 1165 O O . GLN A 1 152 ? -5.631 8.045 4.011 1.00 87.06 152 GLN A O 1
ATOM 1170 N N . LEU A 1 153 ? -6.918 7.149 2.383 1.00 90.50 153 LEU A N 1
ATOM 1171 C CA . LEU A 1 153 ? -6.224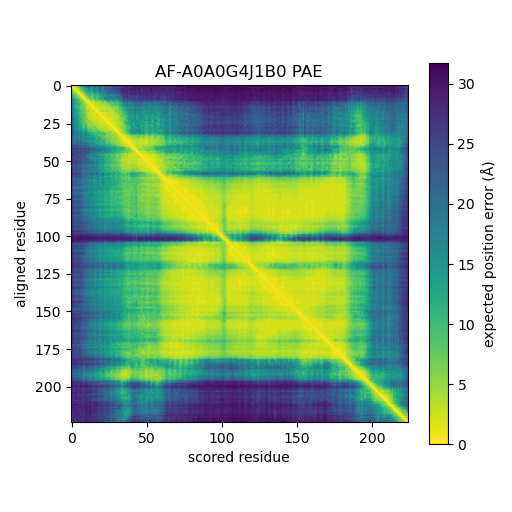 5.874 2.223 1.00 90.50 153 LEU A CA 1
ATOM 1172 C C . LEU A 1 153 ? -5.843 5.673 0.757 1.00 90.50 153 LEU A C 1
ATOM 1174 O O . LEU A 1 153 ? -6.458 6.256 -0.139 1.00 90.50 153 LEU A O 1
ATOM 1178 N N . SER A 1 154 ? -4.839 4.840 0.501 1.00 87.75 154 SER A N 1
ATOM 1179 C CA . SER A 1 154 ? -4.542 4.394 -0.856 1.00 87.75 154 SER A CA 1
ATOM 1180 C C . SER A 1 154 ? -5.622 3.442 -1.387 1.00 87.75 154 SER A C 1
ATOM 1182 O O . SER A 1 154 ? -6.234 2.676 -0.640 1.00 87.75 154 SER A O 1
ATOM 1184 N N . ASP A 1 155 ? -5.824 3.435 -2.708 1.00 83.38 155 ASP A N 1
ATOM 1185 C CA . ASP A 1 155 ? -6.783 2.534 -3.369 1.00 83.38 155 ASP A CA 1
ATOM 1186 C C . ASP A 1 155 ? -6.452 1.048 -3.132 1.00 83.38 155 ASP A C 1
ATOM 1188 O O . ASP A 1 155 ? -7.330 0.186 -3.153 1.00 83.38 155 ASP A O 1
ATOM 1192 N N . GLY A 1 156 ? -5.171 0.742 -2.895 1.00 86.94 156 GLY A N 1
ATOM 1193 C CA . GLY A 1 156 ? -4.675 -0.602 -2.613 1.00 86.94 156 GLY A CA 1
ATOM 1194 C C . GLY A 1 156 ? -4.748 -1.009 -1.140 1.00 86.94 156 GLY A C 1
ATOM 1195 O O . GLY A 1 156 ? -4.376 -2.141 -0.836 1.00 86.94 156 GLY A O 1
ATOM 1196 N N . ALA A 1 157 ? -5.211 -0.137 -0.236 1.00 91.75 157 ALA A N 1
ATOM 1197 C CA . ALA A 1 157 ? -5.131 -0.358 1.209 1.00 91.75 157 ALA A CA 1
ATOM 1198 C C . ALA A 1 157 ? -5.757 -1.694 1.644 1.00 91.75 157 ALA A C 1
ATOM 1200 O O . ALA A 1 157 ? -5.096 -2.482 2.311 1.00 91.75 157 ALA A O 1
ATOM 1201 N N . HIS A 1 158 ? -6.981 -2.007 1.197 1.00 93.62 158 HIS A N 1
ATOM 1202 C CA . HIS A 1 158 ? -7.645 -3.276 1.538 1.00 93.62 158 HIS A CA 1
ATOM 1203 C C . HIS A 1 158 ? -6.817 -4.494 1.113 1.00 93.62 158 HIS A C 1
ATOM 1205 O O . HIS A 1 158 ? -6.648 -5.439 1.876 1.00 93.62 158 HIS A O 1
ATOM 1211 N N . TYR A 1 159 ? -6.277 -4.459 -0.108 1.00 94.19 159 TYR A N 1
ATOM 1212 C CA . TYR A 1 159 ? -5.490 -5.557 -0.663 1.00 94.19 159 TYR A CA 1
ATOM 1213 C C . TYR A 1 159 ? -4.218 -5.816 0.151 1.00 94.19 159 TYR A C 1
ATOM 1215 O O . TYR A 1 159 ? -3.863 -6.968 0.389 1.00 94.19 159 TYR A O 1
ATOM 1223 N N . PHE A 1 160 ? -3.539 -4.759 0.600 1.00 94.75 160 PHE A N 1
ATOM 1224 C CA . PHE A 1 160 ? -2.325 -4.918 1.395 1.00 94.75 160 PHE A CA 1
ATOM 1225 C C . PHE A 1 160 ? -2.593 -5.248 2.861 1.00 94.75 160 PHE A C 1
ATOM 1227 O O . PHE A 1 160 ? -1.803 -5.986 3.442 1.00 94.75 160 PHE A O 1
ATOM 1234 N N . LEU A 1 161 ? -3.694 -4.762 3.441 1.00 94.19 161 LEU A N 1
ATOM 1235 C CA . LEU A 1 161 ? -4.110 -5.137 4.794 1.00 94.19 161 LEU A CA 1
ATOM 1236 C C . LEU A 1 161 ? -4.417 -6.640 4.878 1.00 94.19 161 LEU A C 1
ATOM 1238 O O . LEU A 1 161 ? -3.958 -7.300 5.803 1.00 94.19 161 LEU A O 1
ATOM 1242 N N . ASP A 1 162 ? -5.088 -7.212 3.872 1.00 94.94 162 ASP A N 1
ATOM 1243 C CA . ASP A 1 162 ? -5.321 -8.664 3.803 1.00 94.94 162 ASP A CA 1
ATOM 1244 C C . ASP A 1 162 ? -4.026 -9.474 3.575 1.00 94.94 162 ASP A C 1
ATOM 1246 O O . ASP A 1 162 ? -3.955 -10.653 3.918 1.00 94.94 162 ASP A O 1
ATOM 1250 N N . LYS A 1 163 ? -2.989 -8.857 2.994 1.00 93.81 163 LYS A N 1
ATOM 1251 C CA . LYS A 1 163 ? -1.698 -9.493 2.666 1.00 93.81 163 LYS A CA 1
ATOM 1252 C C . LYS A 1 163 ? -0.583 -9.135 3.660 1.00 93.81 163 LYS A C 1
ATOM 1254 O O . LYS A 1 163 ? 0.585 -9.443 3.400 1.00 93.81 163 LYS A O 1
ATOM 1259 N N . ILE A 1 164 ? -0.896 -8.484 4.782 1.00 94.25 164 ILE A N 1
ATOM 1260 C CA . ILE A 1 164 ? 0.117 -7.858 5.642 1.00 94.25 164 ILE A CA 1
ATOM 1261 C C . ILE A 1 164 ? 1.145 -8.860 6.182 1.00 94.25 164 ILE A C 1
ATOM 1263 O O . ILE A 1 164 ? 2.342 -8.587 6.098 1.00 94.25 164 ILE A O 1
ATOM 1267 N N . GLY A 1 165 ? 0.717 -10.057 6.598 1.00 92.00 165 GLY A N 1
ATOM 1268 C CA . GLY A 1 165 ? 1.609 -11.100 7.117 1.00 92.00 165 GLY A CA 1
ATOM 1269 C C . GLY A 1 165 ? 2.661 -11.599 6.118 1.00 92.00 165 GLY A C 1
ATOM 1270 O O . GLY A 1 165 ? 3.685 -12.158 6.511 1.00 92.00 165 GLY A O 1
ATOM 1271 N N . ILE A 1 166 ? 2.459 -11.374 4.814 1.00 93.12 166 ILE A N 1
ATOM 1272 C CA . ILE A 1 166 ? 3.457 -11.656 3.772 1.00 93.12 166 ILE A CA 1
ATOM 1273 C C . ILE A 1 166 ? 4.209 -10.375 3.402 1.00 93.12 166 ILE A C 1
ATOM 1275 O O . ILE A 1 166 ? 5.436 -10.382 3.354 1.00 93.12 166 ILE A O 1
ATOM 1279 N N . ALA A 1 167 ? 3.489 -9.277 3.156 1.00 92.06 167 ALA A N 1
ATOM 1280 C CA . ALA A 1 167 ? 4.063 -8.020 2.672 1.00 92.06 167 ALA A CA 1
ATOM 1281 C C . ALA A 1 167 ? 5.013 -7.350 3.681 1.00 92.06 167 ALA A C 1
ATOM 1283 O O . ALA A 1 167 ? 5.925 -6.612 3.295 1.00 92.06 167 ALA A O 1
ATOM 1284 N N . ALA A 1 168 ? 4.822 -7.619 4.973 1.00 90.94 168 ALA A N 1
ATOM 1285 C CA . ALA A 1 168 ? 5.669 -7.104 6.034 1.00 90.94 168 ALA A CA 1
ATOM 1286 C C . ALA A 1 168 ? 6.985 -7.873 6.201 1.00 90.94 168 ALA A C 1
ATOM 1288 O O . ALA A 1 168 ? 7.900 -7.332 6.813 1.00 90.94 168 ALA A O 1
ATOM 1289 N N . LYS A 1 169 ? 7.155 -9.073 5.629 1.00 89.75 169 LYS A N 1
ATOM 1290 C CA . LYS A 1 169 ? 8.410 -9.832 5.768 1.00 89.75 169 LYS A CA 1
ATOM 1291 C C . LYS A 1 169 ? 9.572 -9.149 5.046 1.00 89.75 169 LYS A C 1
ATOM 1293 O O . LYS A 1 169 ? 9.403 -8.626 3.945 1.00 89.75 169 LYS A O 1
ATOM 1298 N N . GLY A 1 170 ? 10.758 -9.152 5.652 1.00 85.62 170 GLY A N 1
ATOM 1299 C CA . GLY A 1 170 ? 11.939 -8.474 5.103 1.00 85.62 170 GLY A CA 1
ATOM 1300 C C . GLY A 1 170 ? 12.441 -9.068 3.780 1.00 85.62 170 GLY A C 1
ATOM 1301 O O . GLY A 1 170 ? 13.001 -8.351 2.954 1.00 85.62 170 GLY A O 1
ATOM 1302 N N . ASP A 1 171 ? 12.196 -10.353 3.539 1.00 88.06 171 ASP A N 1
ATOM 1303 C CA . ASP A 1 171 ? 12.551 -11.096 2.324 1.00 88.06 171 ASP A CA 1
ATOM 1304 C C . ASP A 1 171 ? 11.453 -11.076 1.246 1.00 88.06 171 ASP A C 1
ATOM 1306 O O . ASP A 1 171 ? 11.626 -11.643 0.167 1.00 88.06 171 ASP A O 1
ATOM 1310 N N . TRP A 1 172 ? 10.326 -10.408 1.503 1.00 92.25 172 TRP A N 1
ATOM 1311 C CA . TRP A 1 172 ? 9.220 -10.351 0.558 1.00 92.25 172 TRP A CA 1
ATOM 1312 C C . TRP A 1 172 ? 9.606 -9.621 -0.732 1.00 92.25 172 TRP A C 1
ATOM 1314 O O . TRP A 1 172 ? 10.126 -8.505 -0.703 1.00 92.25 172 TRP A O 1
ATOM 1324 N N . VAL A 1 173 ? 9.279 -10.232 -1.872 1.00 90.12 173 VAL A N 1
ATOM 1325 C CA . VAL A 1 173 ? 9.445 -9.647 -3.205 1.00 90.12 173 VAL A CA 1
ATOM 1326 C C . VAL A 1 173 ? 8.063 -9.314 -3.784 1.00 90.12 173 VAL A C 1
ATOM 1328 O O . VAL A 1 173 ? 7.223 -10.215 -3.882 1.00 90.12 173 VAL A O 1
ATOM 1331 N N . PRO A 1 174 ? 7.805 -8.052 -4.185 1.00 91.31 174 PRO A N 1
ATOM 1332 C CA . PRO A 1 174 ? 6.532 -7.662 -4.780 1.00 91.31 174 PRO A CA 1
ATOM 1333 C C . PRO A 1 174 ? 6.252 -8.425 -6.071 1.00 91.31 174 PRO A C 1
ATOM 1335 O O . PRO A 1 174 ? 7.100 -8.505 -6.962 1.00 91.31 174 PRO A O 1
ATOM 1338 N N . ASN A 1 175 ? 5.035 -8.942 -6.195 1.00 89.50 175 ASN A N 1
ATOM 1339 C CA . ASN A 1 175 ? 4.560 -9.549 -7.426 1.00 89.50 175 ASN A CA 1
ATOM 1340 C C . ASN A 1 175 ? 3.971 -8.488 -8.376 1.00 89.50 175 ASN A C 1
ATOM 1342 O O . ASN A 1 175 ? 3.800 -7.317 -8.039 1.00 89.50 175 ASN A O 1
ATOM 1346 N N . THR A 1 176 ? 3.625 -8.919 -9.586 1.00 84.19 176 THR A N 1
ATOM 1347 C CA . THR A 1 176 ? 2.965 -8.093 -10.604 1.00 84.19 176 THR A CA 1
ATOM 1348 C C . THR A 1 176 ? 1.748 -7.330 -10.071 1.00 84.19 176 THR A C 1
ATOM 1350 O O . THR A 1 176 ? 1.614 -6.134 -10.329 1.00 84.19 176 THR A O 1
ATOM 1353 N N . GLU A 1 177 ? 0.870 -7.993 -9.321 1.00 86.50 177 GLU A N 1
ATOM 1354 C CA . GLU A 1 177 ? -0.351 -7.387 -8.789 1.00 86.50 177 GLU A CA 1
ATOM 1355 C C . GLU A 1 177 ? -0.051 -6.301 -7.749 1.00 86.50 177 GLU A C 1
ATOM 1357 O O . GLU A 1 177 ? -0.649 -5.225 -7.802 1.00 86.50 177 GLU A O 1
ATOM 1362 N N . ASP A 1 178 ? 0.937 -6.534 -6.884 1.00 90.00 178 ASP A N 1
ATOM 1363 C CA . ASP A 1 178 ? 1.428 -5.560 -5.907 1.00 90.00 178 ASP A CA 1
ATOM 1364 C C . ASP A 1 178 ? 1.908 -4.289 -6.622 1.00 90.00 178 ASP A C 1
ATOM 1366 O O . ASP A 1 178 ? 1.503 -3.173 -6.290 1.00 90.00 178 ASP A O 1
ATOM 1370 N N . LEU A 1 179 ? 2.705 -4.458 -7.682 1.00 86.00 179 LEU A N 1
ATOM 1371 C CA . LEU A 1 179 ? 3.228 -3.346 -8.474 1.00 86.00 179 LEU A CA 1
ATOM 1372 C C . LEU A 1 179 ? 2.118 -2.550 -9.161 1.00 86.00 179 LEU A C 1
ATOM 1374 O O . LEU A 1 179 ? 2.234 -1.328 -9.281 1.00 86.00 179 LEU A O 1
ATOM 1378 N N . ILE A 1 180 ? 1.058 -3.210 -9.629 1.00 83.25 180 ILE A N 1
ATOM 1379 C CA . ILE A 1 180 ? -0.085 -2.553 -10.271 1.00 83.25 180 ILE A CA 1
ATOM 1380 C C . ILE A 1 180 ? -0.902 -1.762 -9.252 1.00 83.25 180 ILE A C 1
ATOM 1382 O O . ILE A 1 180 ? -1.198 -0.591 -9.500 1.00 83.25 180 ILE A O 1
ATOM 1386 N N . ARG A 1 181 ? -1.269 -2.400 -8.134 1.00 83.31 181 ARG A N 1
ATOM 1387 C CA . ARG A 1 181 ? -2.173 -1.837 -7.123 1.00 83.31 181 ARG A CA 1
ATOM 1388 C C . ARG A 1 181 ? -1.534 -0.697 -6.340 1.00 83.31 181 ARG A C 1
ATOM 1390 O O . ARG A 1 181 ? -2.239 0.197 -5.880 1.00 83.31 181 ARG A O 1
ATOM 1397 N N . THR A 1 182 ? -0.208 -0.669 -6.233 1.00 81.06 182 THR A N 1
ATOM 1398 C CA . THR A 1 182 ? 0.472 0.455 -5.593 1.00 81.06 182 THR A CA 1
ATOM 1399 C C . THR A 1 182 ? 0.517 1.671 -6.500 1.00 81.06 182 THR A C 1
ATOM 1401 O O . THR A 1 182 ? 1.105 1.681 -7.592 1.00 81.06 182 THR A O 1
ATOM 1404 N N . ARG A 1 183 ? -0.051 2.763 -5.990 1.00 71.06 183 ARG A N 1
ATOM 1405 C CA . ARG A 1 183 ? 0.043 4.080 -6.603 1.00 71.06 183 ARG A CA 1
ATOM 1406 C C . ARG A 1 183 ? 1.461 4.631 -6.438 1.00 71.06 183 ARG A C 1
ATOM 1408 O O . ARG A 1 183 ? 1.779 5.309 -5.470 1.00 71.06 183 ARG A O 1
ATOM 1415 N N . VAL A 1 184 ? 2.307 4.375 -7.429 1.00 64.19 184 VAL A N 1
ATOM 1416 C CA . VAL A 1 184 ? 3.596 5.062 -7.568 1.00 64.19 184 VAL A CA 1
ATOM 1417 C C . VAL A 1 184 ? 3.329 6.358 -8.321 1.00 64.19 184 VAL A C 1
ATOM 1419 O O . VAL A 1 184 ? 2.927 6.319 -9.488 1.00 64.19 184 VAL A O 1
ATOM 1422 N N . ARG A 1 185 ? 3.505 7.511 -7.662 1.00 58.19 185 ARG A N 1
ATOM 1423 C CA . ARG A 1 185 ? 3.512 8.789 -8.381 1.00 58.19 185 ARG A CA 1
ATOM 1424 C C . ARG A 1 185 ? 4.703 8.773 -9.334 1.00 58.19 185 ARG A C 1
ATOM 1426 O O . ARG A 1 185 ? 5.845 8.689 -8.902 1.00 58.19 185 ARG A O 1
ATOM 1433 N N . THR A 1 186 ? 4.423 8.795 -10.631 1.00 57.81 186 THR A N 1
ATOM 1434 C CA . THR A 1 186 ? 5.449 8.951 -11.661 1.00 57.81 186 THR A CA 1
ATOM 1435 C C . THR A 1 186 ? 6.012 10.361 -11.556 1.00 57.81 186 THR A C 1
ATOM 1437 O O . THR A 1 186 ? 5.322 11.323 -11.892 1.00 57.81 186 THR A O 1
ATOM 1440 N N . ASN A 1 187 ? 7.240 10.476 -11.059 1.00 56.75 187 ASN A N 1
ATOM 1441 C CA . ASN A 1 187 ? 8.006 11.711 -11.123 1.00 56.75 187 ASN A CA 1
ATOM 1442 C C . ASN A 1 187 ? 8.717 11.750 -12.481 1.00 56.75 187 ASN A C 1
ATOM 1444 O O . ASN A 1 187 ? 9.531 10.879 -12.774 1.00 56.75 187 ASN A O 1
ATOM 1448 N N . GLY A 1 188 ? 8.401 12.748 -13.307 1.00 62.62 188 GLY A N 1
ATOM 1449 C CA . GLY A 1 188 ? 9.004 12.911 -14.632 1.00 62.62 188 GLY A CA 1
ATOM 1450 C C . GLY A 1 188 ? 8.443 11.981 -15.716 1.00 62.62 188 GLY A C 1
ATOM 1451 O O . GLY A 1 188 ? 7.467 11.254 -15.511 1.00 62.62 188 GLY A O 1
ATOM 1452 N N . ALA A 1 189 ? 9.049 12.059 -16.902 1.00 64.31 189 ALA A N 1
ATOM 1453 C CA . ALA A 1 189 ? 8.729 11.195 -18.033 1.00 64.31 189 ALA A CA 1
ATOM 1454 C C . ALA A 1 189 ? 9.389 9.821 -17.847 1.00 64.31 189 ALA A C 1
ATOM 1456 O O . ALA A 1 189 ? 10.566 9.734 -17.501 1.00 64.31 189 ALA A O 1
ATOM 1457 N N . VAL A 1 190 ? 8.622 8.751 -18.065 1.00 69.12 190 VAL A N 1
ATOM 1458 C CA . VAL A 1 190 ? 9.112 7.371 -17.997 1.00 69.12 190 VAL A CA 1
ATOM 1459 C C . VAL A 1 190 ? 8.984 6.754 -19.380 1.00 69.12 190 VAL A C 1
ATOM 1461 O O . VAL A 1 190 ? 7.875 6.446 -19.816 1.00 69.12 190 VAL A O 1
ATOM 1464 N N . ASP A 1 191 ? 10.120 6.538 -20.035 1.00 73.44 191 ASP A N 1
ATOM 1465 C CA . ASP A 1 191 ? 10.177 5.903 -21.349 1.00 73.44 191 ASP A CA 1
ATOM 1466 C C . ASP A 1 191 ? 10.391 4.396 -21.216 1.00 73.44 191 ASP A C 1
ATOM 1468 O O . ASP A 1 191 ? 11.174 3.925 -20.386 1.00 73.44 191 ASP A O 1
ATOM 1472 N N . GLN A 1 192 ? 9.688 3.617 -22.040 1.00 72.06 192 GLN A N 1
ATOM 1473 C CA . GLN A 1 192 ? 9.850 2.166 -22.099 1.00 72.06 192 GLN A CA 1
ATOM 1474 C C . GLN A 1 192 ? 9.727 1.648 -23.525 1.00 72.06 192 GLN A C 1
ATOM 1476 O O . GLN A 1 192 ? 8.855 2.064 -24.286 1.00 72.06 192 GLN A O 1
ATOM 1481 N N . VAL A 1 193 ? 10.586 0.684 -23.856 1.00 75.69 193 VAL A N 1
ATOM 1482 C CA . VAL A 1 193 ? 10.551 -0.032 -25.131 1.00 75.69 193 VAL A CA 1
ATOM 1483 C C . VAL A 1 193 ? 9.740 -1.312 -24.949 1.00 75.69 193 VAL A C 1
ATOM 1485 O O . VAL A 1 193 ? 10.040 -2.126 -24.074 1.00 75.69 193 VAL A O 1
ATOM 1488 N N . LEU A 1 194 ? 8.703 -1.477 -25.770 1.00 74.88 194 LEU A N 1
ATOM 1489 C CA . LEU A 1 194 ? 7.805 -2.629 -25.754 1.00 74.88 194 LEU A CA 1
ATOM 1490 C C . LEU A 1 194 ? 7.994 -3.449 -27.031 1.00 74.88 194 LEU A C 1
ATOM 1492 O O . LEU A 1 194 ? 7.934 -2.911 -28.136 1.00 74.88 194 LEU A O 1
ATOM 1496 N N . ASN A 1 195 ? 8.175 -4.756 -26.871 1.00 72.50 195 ASN A N 1
ATOM 1497 C CA . ASN A 1 195 ? 8.315 -5.714 -27.958 1.00 72.50 195 ASN A CA 1
ATOM 1498 C C . ASN A 1 195 ? 7.010 -6.502 -28.113 1.00 72.50 195 ASN A C 1
ATOM 1500 O O . ASN A 1 195 ? 6.700 -7.402 -27.331 1.00 72.50 195 ASN A O 1
ATOM 1504 N N . PHE A 1 196 ? 6.236 -6.181 -29.146 1.00 68.06 196 PHE A N 1
ATOM 1505 C CA . PHE A 1 196 ? 5.011 -6.908 -29.470 1.00 68.06 196 PHE A CA 1
ATOM 1506 C C . PHE A 1 196 ? 5.327 -8.073 -30.415 1.00 68.06 196 PHE A C 1
ATOM 1508 O O . PHE A 1 196 ? 5.918 -7.873 -31.476 1.00 68.06 196 PHE A O 1
ATOM 1515 N N . ARG A 1 197 ? 4.912 -9.297 -30.060 1.00 60.31 197 ARG A N 1
ATOM 1516 C CA . ARG A 1 197 ? 4.909 -10.424 -31.006 1.00 60.31 197 ARG A CA 1
ATOM 1517 C C . ARG A 1 197 ? 3.764 -10.217 -31.997 1.00 60.31 197 ARG A C 1
ATOM 1519 O O . ARG A 1 197 ? 2.607 -10.117 -31.598 1.00 60.31 197 ARG A O 1
ATOM 1526 N N . ASN A 1 198 ? 4.099 -10.103 -33.277 1.00 54.66 198 ASN A N 1
ATOM 1527 C CA . ASN A 1 198 ? 3.131 -9.863 -34.338 1.00 54.66 198 ASN A CA 1
ATOM 1528 C C . ASN A 1 198 ? 2.306 -11.143 -34.584 1.00 54.66 198 ASN A C 1
ATOM 1530 O O . ASN A 1 198 ? 2.820 -12.088 -35.172 1.00 54.66 198 ASN A O 1
ATOM 1534 N N . ASN A 1 199 ? 1.049 -11.186 -34.128 1.00 45.69 199 ASN A N 1
ATOM 1535 C CA . ASN A 1 199 ? 0.132 -12.320 -34.348 1.00 45.69 199 ASN A CA 1
ATOM 1536 C C . ASN A 1 199 ? -0.780 -12.139 -35.582 1.00 45.69 199 ASN A C 1
ATOM 1538 O O . ASN A 1 199 ? -1.823 -12.779 -35.691 1.00 45.69 199 ASN A O 1
ATOM 1542 N N . GLY A 1 200 ? -0.397 -11.275 -36.521 1.00 44.66 200 GLY A N 1
ATOM 1543 C CA . GLY A 1 200 ? -1.113 -11.043 -37.775 1.00 44.66 200 GLY A CA 1
ATOM 1544 C C . GLY A 1 200 ? -1.102 -9.567 -38.150 1.00 44.66 200 GLY A C 1
ATOM 1545 O O . GLY A 1 200 ? -1.093 -8.713 -37.268 1.00 44.66 200 GLY A O 1
ATOM 1546 N N . ASP A 1 201 ? -1.097 -9.292 -39.456 1.00 45.53 201 ASP A N 1
ATOM 1547 C CA . ASP A 1 201 ? -0.915 -7.988 -40.110 1.00 45.53 201 ASP A CA 1
ATOM 1548 C C . ASP A 1 201 ? -1.982 -6.931 -39.765 1.00 45.53 201 ASP A C 1
ATOM 1550 O O . ASP A 1 201 ? -2.736 -6.448 -40.612 1.00 45.53 201 ASP A O 1
ATOM 1554 N N . VAL A 1 202 ? -2.053 -6.520 -38.502 1.00 53.06 202 VAL A N 1
ATOM 1555 C CA . VAL A 1 202 ? -2.747 -5.302 -38.095 1.00 53.06 202 VAL A CA 1
ATOM 1556 C C . VAL A 1 202 ? -1.711 -4.188 -37.986 1.00 53.06 202 VAL A C 1
ATOM 1558 O O . VAL A 1 202 ? -0.863 -4.229 -37.094 1.00 53.06 202 VAL A O 1
ATOM 1561 N N . PRO A 1 203 ? -1.780 -3.154 -38.849 1.00 56.62 203 PRO A N 1
ATOM 1562 C CA . PRO A 1 203 ? -0.928 -1.983 -38.721 1.00 56.62 203 PRO A CA 1
ATOM 1563 C C . PRO A 1 203 ? -1.019 -1.438 -37.296 1.00 56.62 203 PRO A C 1
ATOM 1565 O O . PRO A 1 203 ? -2.123 -1.247 -36.782 1.00 56.62 203 PRO A O 1
ATOM 1568 N N . TRP A 1 204 ? 0.122 -1.158 -36.664 1.00 51.25 204 TRP A N 1
ATOM 1569 C CA . TRP A 1 204 ? 0.218 -0.744 -35.254 1.00 51.25 204 TRP A CA 1
ATOM 1570 C C . TRP A 1 204 ? -0.746 0.406 -34.886 1.00 51.25 204 TRP A C 1
ATOM 1572 O O . TRP A 1 204 ? -1.355 0.411 -33.818 1.00 51.25 204 TRP A O 1
ATOM 1582 N N . ARG A 1 205 ? -1.014 1.314 -35.839 1.00 52.38 205 ARG A N 1
ATOM 1583 C CA . ARG A 1 205 ? -2.019 2.392 -35.737 1.00 52.38 205 ARG A CA 1
ATOM 1584 C C . ARG A 1 205 ? -3.461 1.895 -35.542 1.00 52.38 205 ARG A C 1
ATOM 1586 O O . ARG A 1 205 ? -4.227 2.509 -34.804 1.00 52.38 205 ARG A O 1
ATOM 1593 N N . ARG A 1 206 ? -3.849 0.805 -36.214 1.00 50.50 206 ARG A N 1
ATOM 1594 C CA . ARG A 1 206 ? -5.167 0.162 -36.065 1.00 50.50 206 ARG A CA 1
ATOM 1595 C C . ARG A 1 206 ? -5.259 -0.611 -34.757 1.00 50.50 206 ARG A C 1
ATOM 1597 O O . ARG A 1 206 ? -6.311 -0.559 -34.134 1.00 50.50 206 ARG A O 1
ATOM 1604 N N . TRP A 1 207 ? -4.182 -1.268 -34.323 1.00 52.91 207 TRP A N 1
ATOM 1605 C CA . TRP A 1 207 ? -4.157 -1.977 -33.041 1.00 52.91 207 TRP A CA 1
ATOM 1606 C C . TRP A 1 207 ? -4.281 -1.015 -31.850 1.00 52.91 207 TRP A C 1
ATOM 1608 O O . TRP A 1 207 ? -5.129 -1.232 -30.991 1.00 52.91 207 TRP A O 1
ATOM 1618 N N . CYS A 1 208 ? -3.548 0.107 -31.849 1.00 49.16 208 CYS A N 1
ATOM 1619 C CA . CYS A 1 208 ? -3.659 1.127 -30.796 1.00 49.16 208 CYS A CA 1
ATOM 1620 C C . CYS A 1 208 ? -5.088 1.693 -30.668 1.00 49.16 208 CYS A C 1
ATOM 1622 O O . CYS A 1 208 ? -5.594 1.849 -29.563 1.00 49.16 208 CYS A O 1
ATOM 1624 N N . ARG A 1 209 ? -5.794 1.931 -31.786 1.00 47.38 209 ARG A N 1
ATOM 1625 C CA . ARG A 1 209 ? -7.197 2.393 -31.744 1.00 47.38 209 ARG A CA 1
ATOM 1626 C C . ARG A 1 209 ? -8.197 1.310 -31.328 1.00 47.38 209 ARG A C 1
ATOM 1628 O O . ARG A 1 209 ? -9.181 1.640 -30.678 1.00 47.38 209 ARG A O 1
ATOM 1635 N N . ARG A 1 210 ? -7.984 0.045 -31.716 1.00 42.75 210 ARG A N 1
ATOM 1636 C CA . ARG A 1 210 ? -8.931 -1.059 -31.447 1.00 42.75 210 ARG A CA 1
ATOM 1637 C C . ARG A 1 210 ? -8.781 -1.681 -30.062 1.00 42.75 210 ARG A C 1
ATOM 1639 O O . ARG A 1 210 ? -9.788 -2.060 -29.484 1.00 42.75 210 ARG A O 1
ATOM 1646 N N . SER A 1 211 ? -7.555 -1.814 -29.566 1.00 41.19 211 SER A N 1
ATOM 1647 C CA . SER A 1 211 ? -7.261 -2.604 -28.362 1.00 41.19 211 SER A CA 1
ATOM 1648 C C . SER A 1 211 ? -7.150 -1.757 -27.094 1.00 41.19 211 SER A C 1
ATOM 1650 O O . SER A 1 211 ? -7.327 -2.282 -26.002 1.00 41.19 211 SER A O 1
ATOM 1652 N N . LEU A 1 212 ? -6.848 -0.459 -27.218 1.00 43.84 212 LEU A N 1
ATOM 1653 C CA . LEU A 1 212 ? -6.621 0.429 -26.071 1.00 43.84 212 LEU A CA 1
ATOM 1654 C C . LEU A 1 212 ? -7.764 1.418 -25.803 1.00 43.84 212 LEU A C 1
ATOM 1656 O O . LEU A 1 212 ? -7.717 2.058 -24.762 1.00 43.84 212 LEU A O 1
ATOM 1660 N N . CYS A 1 213 ? -8.771 1.555 -26.685 1.00 36.06 213 CYS A N 1
ATOM 1661 C CA . CYS A 1 213 ? -9.917 2.480 -26.528 1.00 36.06 213 CYS A CA 1
ATOM 1662 C C . CYS A 1 213 ? -9.538 3.883 -26.006 1.00 36.06 213 CYS A C 1
ATOM 1664 O O . CYS A 1 213 ? -10.297 4.529 -25.290 1.00 36.06 213 CYS A O 1
ATOM 1666 N N . LEU A 1 214 ? -8.347 4.360 -26.355 1.00 40.53 214 LEU A N 1
ATOM 1667 C CA . LEU A 1 214 ? -7.805 5.632 -25.904 1.00 40.53 214 LEU A CA 1
ATOM 1668 C C . LEU A 1 214 ? -7.723 6.569 -27.111 1.00 40.53 214 LEU A C 1
ATOM 1670 O O . LEU A 1 214 ? -7.348 6.148 -28.209 1.00 40.53 214 LEU A O 1
ATOM 1674 N N . ASN A 1 215 ? -8.015 7.855 -26.896 1.00 34.97 215 ASN A N 1
ATOM 1675 C CA . ASN A 1 215 ? -7.618 8.939 -27.799 1.00 34.97 215 ASN A CA 1
ATOM 1676 C C . ASN A 1 215 ? -6.086 9.096 -27.746 1.00 34.97 215 ASN A C 1
ATOM 1678 O O . ASN A 1 215 ? -5.556 10.083 -27.243 1.00 34.97 215 ASN A O 1
ATOM 1682 N N . VAL A 1 216 ? -5.362 8.074 -28.200 1.00 41.09 216 VAL A N 1
ATOM 1683 C CA . VAL A 1 216 ? -3.912 8.119 -28.357 1.00 41.09 216 VAL A CA 1
ATOM 1684 C C . VAL A 1 216 ? -3.637 8.852 -29.662 1.00 41.09 216 VAL A C 1
ATOM 1686 O O . VAL A 1 216 ? -3.942 8.341 -30.745 1.00 41.09 216 VAL A O 1
ATOM 1689 N N . ASP A 1 217 ? -3.070 10.054 -29.574 1.00 36.28 217 ASP A N 1
ATOM 1690 C CA . ASP A 1 217 ? -2.556 10.752 -30.750 1.00 36.28 217 ASP A CA 1
ATOM 1691 C C . ASP A 1 217 ? -1.237 10.084 -31.176 1.00 36.28 217 ASP A C 1
ATOM 1693 O O . ASP A 1 217 ? -0.136 10.494 -30.817 1.00 36.28 217 ASP A O 1
ATOM 1697 N N . CYS A 1 218 ? -1.350 8.957 -31.883 1.00 35.91 218 CYS A N 1
ATOM 1698 C CA . CYS A 1 218 ? -0.213 8.259 -32.477 1.00 35.91 218 CYS A CA 1
ATOM 1699 C C . CYS A 1 218 ? 0.285 9.049 -33.697 1.00 35.91 218 CYS A C 1
ATOM 1701 O O . CYS A 1 218 ? -0.087 8.752 -34.842 1.00 35.91 218 CYS A O 1
ATOM 1703 N N . ARG A 1 219 ? 1.147 10.044 -33.479 1.00 33.69 219 ARG A N 1
ATOM 1704 C CA . ARG A 1 219 ? 1.941 10.625 -34.566 1.00 33.69 219 ARG A CA 1
ATOM 1705 C C . ARG A 1 219 ? 3.068 9.656 -34.903 1.00 33.69 219 ARG A C 1
ATOM 1707 O O . ARG A 1 219 ? 3.928 9.389 -34.074 1.00 33.69 219 ARG A O 1
ATOM 1714 N N . ALA A 1 220 ? 3.066 9.123 -36.125 1.00 34.91 220 ALA A N 1
ATOM 1715 C CA . ALA A 1 220 ? 4.338 8.680 -36.677 1.00 34.91 220 ALA A CA 1
ATOM 1716 C C . ALA A 1 220 ? 5.109 9.950 -37.006 1.00 34.91 220 ALA A C 1
ATOM 1718 O O . ALA A 1 220 ? 4.554 10.841 -37.652 1.00 34.91 220 ALA A O 1
ATOM 1719 N N . VAL A 1 221 ? 6.357 10.019 -36.565 1.00 31.64 221 VAL A N 1
ATOM 1720 C CA . VAL A 1 221 ? 7.320 10.934 -37.159 1.00 31.64 221 VAL A CA 1
ATOM 1721 C C . VAL A 1 221 ? 7.538 10.414 -38.576 1.00 31.64 221 VAL A C 1
ATOM 1723 O O . VAL A 1 221 ? 8.242 9.435 -38.799 1.00 31.64 221 VAL A O 1
ATOM 1726 N N . THR A 1 222 ? 6.786 10.956 -39.526 1.00 30.44 222 THR A N 1
ATOM 1727 C CA . THR A 1 222 ? 7.135 10.847 -40.936 1.00 30.44 222 THR A CA 1
ATOM 1728 C C . THR A 1 222 ? 8.127 11.963 -41.189 1.00 30.44 222 THR A C 1
ATOM 1730 O O . THR A 1 222 ? 7.733 13.129 -41.160 1.00 30.44 222 THR A O 1
ATOM 1733 N N . ASP A 1 223 ? 9.396 11.592 -41.356 1.00 29.41 223 ASP A N 1
ATOM 1734 C CA . ASP A 1 223 ? 10.431 12.490 -41.860 1.00 29.41 223 ASP A CA 1
ATOM 1735 C C . ASP A 1 223 ? 9.928 13.141 -43.159 1.00 29.41 223 ASP A C 1
ATOM 1737 O O . ASP A 1 223 ? 9.444 12.446 -44.060 1.00 29.41 223 ASP A O 1
ATOM 1741 N N . GLY A 1 224 ? 9.980 14.473 -43.199 1.00 33.50 224 GLY A N 1
ATOM 1742 C CA . GLY A 1 224 ? 9.885 15.272 -44.419 1.00 33.50 224 GLY A CA 1
ATOM 1743 C C . GLY A 1 224 ? 11.271 15.542 -44.978 1.00 33.50 224 GLY A C 1
ATOM 1744 O O . GLY A 1 224 ? 12.219 15.619 -44.162 1.00 33.50 224 GLY A O 1
#

pLDDT: mean 77.52, std 17.3, range [29.41, 96.19]

Solvent-accessible surface area (backbone atoms only — not comparable to full-atom values): 13909 Å² total; per-residue (Å²): 138,84,82,78,81,75,81,76,77,87,46,74,67,55,51,52,51,52,50,52,50,52,53,51,52,54,55,50,56,57,54,66,72,52,85,60,79,62,91,81,76,64,89,89,70,48,61,68,46,52,51,53,52,47,32,63,78,28,30,92,61,77,53,73,69,55,40,53,53,47,39,53,55,48,51,53,49,50,52,52,29,52,32,45,49,28,47,47,68,67,33,63,80,52,42,61,72,71,66,61,84,81,73,68,58,60,72,68,37,42,51,22,31,52,50,49,51,68,53,58,95,82,60,60,59,60,81,43,40,69,35,49,53,50,34,66,69,34,70,65,47,48,54,51,56,72,48,42,86,82,53,80,62,60,95,34,43,70,66,48,64,79,38,33,86,54,68,38,41,91,84,55,74,67,51,73,66,55,62,56,49,47,86,69,83,78,80,74,89,84,88,81,78,68,59,78,83,83,89,61,100,60,58,67,74,56,44,51,53,71,77,62,78,49,96,59,75,69,59,71,85,70,85,127

Secondary structure (DSSP, 8-state):
-PPP-PPPP-SHHHHHHHHHHHHHHHHHHHHHTSPP------TTSSHHHHHHHHHHHHS----HHHHHHHHHHHHHHHHHHHHHHHHHHH-HHHHHHHT--S----HHHHHHHHHHHH--TTS-GGGGHHHHHHHHH-HHHHHHHHTTTSS---TTHHHHHHTHHHHTSTT----HHHHHHS-----S-----------S---HHHHHHHHS-S----------

InterPro domains:
  IPR001019 Guanine nucleotide binding protein, alpha subunit [PF00503] (18-197)
  IPR001019 Guanine nucleotide binding protein, alpha subunit [PR00318] (36-51)
  IPR001019 Guanine nucleotide binding protein, alpha subunit [PR00318] (172-194)
  IPR001019 Guanine nucleotide binding protein, alpha subunit [PS51882] (33-224)
  IPR001019 Guanine nucleotide binding protein, alpha subunit [PTHR10218] (15-194)
  IPR001019 Guanine nucleotide binding protein, alpha subunit [SM00275] (15-223)
  IPR011025 G protein alpha subunit, helical insertion [G3DSA:1.10.400.10] (63-185)
  IPR011025 G protein alpha subunit, helical insertion [SSF47895] (62-186)

Organism: Plasmodiophora brassicae (NCBI:txid37360)

Sequence (224 aa):
MACCPGRLPQDEQEVHASTSINRILVSERAKARIPQCLLLGTGESGKSTIFKQMRMLHGAGYSEAQLTEARVMIRAAIRKDVAALAEAARSRRILDQVGVDNAAYPSNVQAAIDTIAASADDVPLEQLVDQIELMWADPTVRKVYDLRHLYQLSDGAHYFLDKIGIAAKGDWVPNTEDLIRTRVRTNGAVDQVLNFRNNGDVPWRRWCRRSLCLNVDCRAVTDG